Protein AF-A0A3C0NIU4-F1 (afdb_monomer)

Secondary structure (DSSP, 8-state):
-GGG-SSGGGS-SSHHHHHHHHHHHHHHHHHHHHHHHHHHHHHTTS---------PPPPHHHHHHT----TTS-SSSEEEEEEEEETTEEEEEEEEEE-HHHHHTTTTPEEEEEEEEE-SSS-EEEEEEEEEETTTEEEE--EEEETTSHHHHHHHHHHHHH-EEEEEEEETTEEEEEEEEEEEE--HHHHHHHHHHHHHTTTSPP-S-HHHHHHHHHHHHHHHHHHHHHHHHH---SS--EEE-

Foldseek 3Di:
DQCPDPDPVSHDPDPVVVVVVVVVVVVVVVVVVVVVVVVVVVVVPDDDPDDDPPVPPDDPFRLLQQDFADPPDDLDQAKEWDWDDDPNDTATEIEGEDAPVVCVQQPFFAKEWEWDFDLPLFTKIWTWIWTADPVPGIDIHIYIQRLQDPVSLVNLLRCLVVQKHKYFYAHSVGRGGGPDIDMAGEDNVSSVVSNVSSVVNNVRDNPDDVVVVVVVVVVVVVVCVVVVRVVSVPPPDPGHHHYYD

Nearest PDB structures (foldseek):
  3px2-assembly1_D  TM=2.552E-01  e=4.476E-01  Streptomyces fradiae
  8wwc-assembly1_C  TM=3.494E-01  e=1.609E+00  synthetic construct
  6m81-assembly1_C-2  TM=2.109E-01  e=2.922E-01  Streptomyces fradiae
  3px3-assembly1_D  TM=2.301E-01  e=4.211E-01  Streptomyces fradiae
  4oqe-assembly1_A  TM=2.322E-01  e=5.056E-01  Streptomyces fradiae

Solvent-accessible surface area (backbone atoms only — not comparable to full-atom values): 13739 Å² total; per-residue (Å²): 116,45,84,71,40,89,51,75,87,61,23,71,92,45,70,67,58,52,52,56,52,52,51,53,52,50,53,53,50,53,54,51,52,53,50,52,53,52,52,51,63,63,60,72,74,59,94,67,96,64,84,80,78,69,82,71,80,74,50,76,64,52,57,54,46,70,37,52,63,60,89,92,53,81,90,50,82,47,60,45,80,44,75,52,75,57,96,92,44,76,42,42,31,39,42,33,32,38,54,57,67,63,52,62,73,42,74,71,24,32,35,40,36,36,73,46,79,40,68,68,43,17,36,32,35,42,41,40,37,34,40,34,26,92,90,79,43,70,49,77,48,68,34,79,30,47,28,79,40,73,64,26,21,50,48,32,33,43,37,21,72,67,30,38,36,39,40,40,32,23,23,66,92,45,43,72,40,35,72,47,78,47,79,47,59,50,37,72,69,55,17,54,47,30,37,48,51,39,60,52,32,66,81,52,77,64,79,48,63,62,67,58,32,50,50,53,53,50,55,54,46,66,70,44,46,65,62,53,48,55,54,59,68,68,55,85,59,101,56,63,43,78,43,48,93

Radius of gyration: 25.74 Å; Cα contacts (8 Å, |Δi|>4): 374; chains: 1; bounding box: 70×52×68 Å

pLDDT: mean 87.47, std 15.06, range [38.69, 98.62]

Structure (mmCIF, N/CA/C/O backbone):
data_AF-A0A3C0NIU4-F1
#
_entry.id   AF-A0A3C0NIU4-F1
#
loop_
_atom_site.group_PDB
_atom_site.id
_atom_site.type_symbol
_atom_site.label_atom_id
_atom_site.label_alt_id
_atom_site.label_comp_id
_atom_site.label_asym_id
_atom_site.label_entity_id
_atom_site.label_seq_id
_atom_site.pdbx_PDB_ins_code
_atom_site.Cartn_x
_atom_site.Cartn_y
_atom_site.Cartn_z
_atom_site.occupancy
_atom_site.B_iso_or_equiv
_atom_site.auth_seq_id
_atom_site.auth_comp_id
_atom_site.auth_asym_id
_atom_site.auth_atom_id
_atom_site.pdbx_PDB_model_num
ATOM 1 N N . MET A 1 1 ? 33.431 26.711 0.611 1.00 63.31 1 MET A N 1
ATOM 2 C CA . MET A 1 1 ? 33.293 26.466 -0.847 1.00 63.31 1 MET A CA 1
ATOM 3 C C . MET A 1 1 ? 34.551 26.841 -1.650 1.00 63.31 1 MET A C 1
ATOM 5 O O . MET A 1 1 ? 34.518 26.742 -2.869 1.00 63.31 1 MET A O 1
ATOM 9 N N . SER A 1 2 ? 35.671 27.210 -1.010 1.00 80.19 2 SER A N 1
ATOM 10 C CA . SER A 1 2 ? 36.920 27.636 -1.673 1.00 80.19 2 SER A CA 1
ATOM 11 C C . SER A 1 2 ? 37.554 26.564 -2.569 1.00 80.19 2 SER A C 1
ATOM 13 O O . SER A 1 2 ? 38.046 26.879 -3.644 1.00 80.19 2 SER A O 1
ATOM 15 N N . CYS A 1 3 ? 37.465 25.281 -2.207 1.00 86.88 3 CYS A N 1
ATOM 16 C CA . CYS A 1 3 ? 38.006 24.184 -3.025 1.00 86.88 3 CYS A CA 1
ATOM 17 C C . CYS A 1 3 ? 37.332 24.038 -4.404 1.00 86.88 3 CYS A C 1
ATOM 19 O O . CYS A 1 3 ? 37.895 23.414 -5.298 1.00 86.88 3 CYS A O 1
ATOM 21 N N . LEU A 1 4 ? 36.138 24.613 -4.584 1.00 87.75 4 LEU A N 1
ATOM 22 C CA . LEU A 1 4 ? 35.358 24.572 -5.825 1.00 87.75 4 LEU A CA 1
ATOM 23 C C . LEU A 1 4 ? 35.302 25.940 -6.524 1.00 87.75 4 LEU A C 1
ATOM 25 O O . LEU A 1 4 ? 34.457 26.154 -7.395 1.00 87.75 4 LEU A O 1
ATOM 29 N N . ALA A 1 5 ? 36.170 26.885 -6.141 1.00 90.25 5 ALA A N 1
ATOM 30 C CA . ALA A 1 5 ? 36.196 28.209 -6.750 1.00 90.25 5 ALA A CA 1
ATOM 31 C C . ALA A 1 5 ? 36.450 28.107 -8.263 1.00 90.25 5 ALA A C 1
ATOM 33 O O . ALA A 1 5 ? 37.262 27.303 -8.725 1.00 90.25 5 ALA A O 1
ATOM 34 N N . LYS A 1 6 ? 35.736 28.904 -9.068 1.00 84.06 6 LYS A N 1
ATOM 35 C CA . LYS A 1 6 ? 35.882 28.864 -10.534 1.00 84.06 6 LYS A CA 1
ATOM 36 C C . LYS A 1 6 ? 37.278 29.302 -10.978 1.00 84.06 6 LYS A C 1
ATOM 38 O O . LYS A 1 6 ? 37.825 28.694 -11.892 1.00 84.06 6 LYS A O 1
ATOM 43 N N . ASN A 1 7 ? 37.852 30.297 -10.308 1.00 85.12 7 ASN A N 1
ATOM 44 C CA . ASN A 1 7 ? 39.200 30.774 -10.575 1.00 85.12 7 ASN A CA 1
ATOM 45 C C . ASN A 1 7 ? 40.237 29.906 -9.826 1.00 85.12 7 ASN A C 1
ATOM 47 O O . ASN A 1 7 ? 40.090 29.723 -8.614 1.00 85.12 7 ASN A O 1
ATOM 51 N N . PRO A 1 8 ? 41.271 29.361 -10.498 1.00 81.31 8 PRO A N 1
ATOM 52 C CA . PRO A 1 8 ? 42.287 28.528 -9.852 1.00 81.31 8 PRO A CA 1
ATOM 53 C C . PRO A 1 8 ? 43.055 29.217 -8.717 1.00 81.31 8 PRO A C 1
ATOM 55 O O . PRO A 1 8 ? 43.406 28.543 -7.753 1.00 81.31 8 PRO A O 1
ATOM 58 N N . GLY A 1 9 ? 43.275 30.535 -8.793 1.00 85.50 9 GLY A N 1
ATOM 59 C CA . GLY A 1 9 ? 43.972 31.301 -7.746 1.00 85.50 9 GLY A CA 1
ATOM 60 C C . GLY A 1 9 ? 43.201 31.412 -6.425 1.00 85.50 9 GLY A C 1
ATOM 61 O O . GLY A 1 9 ? 43.810 31.573 -5.373 1.00 85.50 9 GLY A O 1
ATOM 62 N N . ASP A 1 10 ? 41.876 31.243 -6.464 1.00 84.31 10 ASP A N 1
ATOM 63 C CA . ASP A 1 10 ? 40.999 31.332 -5.287 1.00 84.31 10 ASP A CA 1
ATOM 64 C C . ASP A 1 10 ? 40.791 29.970 -4.595 1.00 84.31 10 ASP A C 1
ATOM 66 O O . ASP A 1 10 ? 40.081 29.860 -3.588 1.00 84.31 10 ASP A O 1
ATOM 70 N N . ARG A 1 11 ? 41.391 28.903 -5.143 1.00 88.25 11 ARG A N 1
ATOM 71 C CA . ARG A 1 11 ? 41.429 27.574 -4.523 1.00 88.25 11 ARG A CA 1
ATOM 72 C C . ARG A 1 11 ? 42.614 27.484 -3.557 1.00 88.25 11 ARG A C 1
ATOM 74 O O . ARG A 1 11 ? 43.596 28.205 -3.728 1.00 88.25 11 ARG A O 1
ATOM 81 N N . PRO A 1 12 ? 42.574 26.581 -2.563 1.00 90.56 12 PRO A N 1
ATOM 82 C CA . PRO A 1 12 ? 43.766 26.238 -1.794 1.00 90.56 12 PRO A CA 1
ATOM 83 C C . PRO A 1 12 ? 44.874 25.781 -2.748 1.00 90.56 12 PRO A C 1
ATOM 85 O O . PRO A 1 12 ? 44.633 24.923 -3.598 1.00 90.56 12 PRO A O 1
ATOM 88 N N . GLN A 1 13 ? 46.059 26.375 -2.627 1.00 89.75 13 GLN A N 1
ATOM 89 C CA . GLN A 1 13 ? 47.159 26.129 -3.564 1.00 89.75 13 GLN A CA 1
ATOM 90 C C . GLN A 1 13 ? 47.942 24.855 -3.221 1.00 89.75 13 GLN A C 1
ATOM 92 O O . GLN A 1 13 ? 48.701 24.355 -4.048 1.00 89.75 13 GLN A O 1
ATOM 97 N N . SER A 1 14 ? 47.732 24.293 -2.028 1.00 90.06 14 SER A N 1
ATOM 98 C CA . SER A 1 14 ? 48.336 23.035 -1.598 1.00 90.06 14 SER A CA 1
ATOM 99 C C . SER A 1 14 ? 47.413 22.229 -0.680 1.00 90.06 14 SER A C 1
ATOM 101 O O . SER A 1 14 ? 46.485 22.760 -0.063 1.00 90.06 14 SER A O 1
ATOM 103 N N . VAL A 1 15 ? 47.684 20.926 -0.566 1.00 84.69 15 VAL A N 1
ATOM 104 C CA . VAL A 1 15 ? 46.996 20.044 0.392 1.00 84.69 15 VAL A CA 1
ATOM 105 C C . VAL A 1 15 ? 47.296 20.468 1.835 1.00 84.69 15 VAL A C 1
ATOM 107 O O . VAL A 1 15 ? 46.399 20.440 2.677 1.00 84.69 15 VAL A O 1
ATOM 110 N N . GLU A 1 16 ? 48.505 20.965 2.103 1.00 89.88 16 GLU A N 1
ATOM 111 C CA . GLU A 1 16 ? 48.908 21.539 3.391 1.00 89.88 16 GLU A CA 1
ATOM 112 C C . GLU A 1 16 ? 47.986 22.673 3.861 1.00 89.88 16 GLU A C 1
ATOM 114 O O . GLU A 1 16 ? 47.661 22.758 5.049 1.00 89.88 16 GLU A O 1
ATOM 119 N N . ASP A 1 17 ? 47.517 23.524 2.944 1.00 83.12 17 ASP A N 1
ATOM 120 C CA . ASP A 1 17 ? 46.599 24.620 3.276 1.00 83.12 17 ASP A CA 1
ATOM 121 C C . ASP A 1 17 ? 45.228 24.097 3.718 1.00 83.12 17 ASP A C 1
ATOM 123 O O . ASP A 1 17 ? 44.612 24.639 4.638 1.00 83.12 17 ASP A O 1
ATOM 127 N N . ILE A 1 18 ? 44.766 23.004 3.106 1.00 88.38 18 ILE A N 1
ATOM 128 C CA . ILE A 1 18 ? 43.505 22.344 3.459 1.00 88.38 18 ILE A CA 1
ATOM 129 C C . ILE A 1 18 ? 43.635 21.683 4.833 1.00 88.38 18 ILE A C 1
ATOM 131 O O . ILE A 1 18 ? 42.790 21.897 5.706 1.00 88.38 18 ILE A O 1
ATOM 135 N N . LEU A 1 19 ? 44.712 20.925 5.053 1.00 87.19 19 LEU A N 1
ATOM 136 C CA . LEU A 1 19 ? 44.962 20.228 6.316 1.00 87.19 19 LEU A CA 1
ATOM 137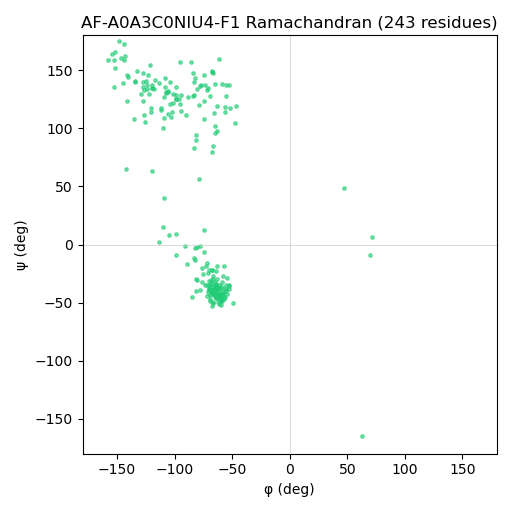 C C . LEU A 1 19 ? 45.098 21.203 7.491 1.00 87.19 19 LEU A C 1
ATOM 139 O O . LEU A 1 19 ? 44.565 20.947 8.570 1.00 87.19 19 LEU A O 1
ATOM 143 N N . ARG A 1 20 ? 45.727 22.366 7.281 1.00 86.69 20 ARG A N 1
ATOM 144 C CA . ARG A 1 20 ? 45.848 23.413 8.308 1.00 86.69 20 ARG A CA 1
ATOM 145 C C . ARG A 1 20 ? 44.492 23.975 8.738 1.00 86.69 20 ARG A C 1
ATOM 147 O O . ARG A 1 20 ? 44.303 24.274 9.915 1.00 86.69 20 ARG A O 1
ATOM 154 N N . VAL A 1 21 ? 43.554 24.134 7.804 1.00 85.44 21 VAL A N 1
ATOM 155 C CA . VAL A 1 21 ? 42.195 24.606 8.112 1.00 85.44 21 VAL A CA 1
ATOM 156 C C . VAL A 1 21 ? 41.402 23.527 8.845 1.00 85.44 21 VAL A C 1
ATOM 158 O O . VAL A 1 21 ? 40.760 23.831 9.848 1.00 85.44 21 VAL A O 1
ATOM 161 N N . LEU A 1 22 ? 41.482 22.272 8.396 1.00 85.88 22 LEU A N 1
ATOM 162 C CA . LEU A 1 22 ? 40.796 21.152 9.045 1.00 85.88 22 LEU A CA 1
ATOM 163 C C . LEU A 1 22 ? 41.281 20.942 10.483 1.00 85.88 22 LEU A C 1
ATOM 165 O O . LEU A 1 22 ? 40.456 20.812 11.382 1.00 85.88 22 LEU A O 1
ATOM 169 N N . LYS A 1 23 ? 42.594 21.029 10.719 1.00 84.50 23 LYS A N 1
ATOM 170 C CA . LYS A 1 23 ? 43.180 20.905 12.058 1.00 84.50 23 LYS A CA 1
ATOM 171 C C . LYS A 1 23 ? 42.680 21.986 13.024 1.00 84.50 23 LYS A C 1
ATOM 173 O O . LYS A 1 23 ? 42.310 21.684 14.151 1.00 84.50 23 LYS A O 1
ATOM 178 N N . LYS A 1 24 ? 42.579 23.240 12.568 1.00 84.25 24 LYS A N 1
ATOM 179 C CA . LYS A 1 24 ? 42.017 24.337 13.380 1.00 84.25 24 LYS A CA 1
ATOM 180 C C . LYS A 1 24 ? 40.538 24.128 13.718 1.00 84.25 24 LYS A C 1
ATOM 182 O O . LYS A 1 24 ? 40.097 24.508 14.800 1.00 84.25 24 LYS A O 1
ATOM 187 N N . LEU A 1 25 ? 39.766 23.550 12.797 1.00 79.44 25 LEU A N 1
ATOM 188 C CA . LEU A 1 25 ? 38.355 23.230 13.030 1.00 79.44 25 LEU A CA 1
ATOM 189 C C . LEU A 1 25 ? 38.199 22.084 14.032 1.00 79.44 25 LEU A C 1
ATOM 191 O O . LEU A 1 25 ? 37.325 22.149 14.891 1.00 79.44 25 LEU A O 1
ATOM 195 N N . GLU A 1 26 ? 39.064 21.076 13.959 1.00 78.25 26 GLU A N 1
ATOM 196 C CA . GLU A 1 26 ? 39.102 19.961 14.905 1.00 78.25 26 GLU A CA 1
ATOM 197 C C . GLU A 1 26 ? 39.471 20.429 16.321 1.00 78.25 26 GLU A C 1
ATOM 199 O O . GLU A 1 26 ? 38.766 20.111 17.277 1.00 78.25 26 GLU A O 1
ATOM 204 N N . GLU A 1 27 ? 40.495 21.276 16.455 1.00 77.88 27 GLU A N 1
ATOM 205 C CA . GLU A 1 27 ? 40.894 21.884 17.733 1.00 77.88 27 GLU A CA 1
ATOM 206 C C . GLU A 1 27 ? 39.778 22.774 18.315 1.00 77.88 27 GLU A C 1
ATOM 208 O O . GLU A 1 27 ? 39.486 22.723 19.511 1.00 77.88 27 GLU A O 1
ATOM 213 N N . SER A 1 28 ? 39.082 23.544 17.472 1.00 72.75 28 SER A N 1
ATOM 214 C CA . SER A 1 28 ? 37.930 24.356 17.889 1.00 72.75 28 SER A CA 1
ATOM 215 C C . SER A 1 28 ? 36.744 23.502 18.353 1.00 72.75 28 SER A C 1
ATOM 217 O O . SER A 1 28 ? 36.088 23.843 19.344 1.00 72.75 28 SER A O 1
ATOM 219 N N . LEU A 1 29 ? 36.476 22.382 17.678 1.00 72.62 29 LEU A N 1
ATOM 220 C CA . LEU A 1 29 ? 35.423 21.442 18.055 1.00 72.62 29 LEU A CA 1
ATOM 221 C C . LEU A 1 29 ? 35.762 20.743 19.379 1.00 72.62 29 LEU A C 1
ATOM 223 O O . LEU A 1 29 ? 34.909 20.657 20.262 1.00 72.62 29 LEU A O 1
ATOM 227 N N . ALA A 1 30 ? 37.018 20.329 19.558 1.00 69.31 30 ALA A N 1
ATOM 228 C CA . ALA A 1 30 ? 37.505 19.726 20.795 1.00 69.31 30 ALA A CA 1
ATOM 229 C C . ALA A 1 30 ? 37.386 20.693 21.986 1.00 69.31 30 ALA A C 1
ATOM 231 O O . ALA A 1 30 ? 36.884 20.313 23.043 1.00 69.31 30 ALA A O 1
ATOM 232 N N . HIS A 1 31 ? 37.746 21.970 21.812 1.00 64.62 31 HIS A N 1
ATOM 233 C CA . HIS A 1 31 ? 37.559 22.989 22.851 1.00 64.62 31 HIS A CA 1
ATOM 234 C C . HIS A 1 31 ? 36.084 23.241 23.192 1.00 64.62 31 HIS A C 1
ATOM 236 O O . HIS A 1 31 ? 35.753 23.471 24.356 1.00 64.62 31 HIS A O 1
ATOM 242 N N . SER A 1 32 ? 35.194 23.153 22.201 1.00 59.97 32 SER A N 1
ATOM 243 C CA . SER A 1 32 ? 33.747 23.297 22.398 1.00 59.97 32 SER A CA 1
ATOM 244 C C . SER A 1 32 ? 33.167 22.135 23.212 1.00 59.97 32 SER A C 1
ATOM 246 O O . SER A 1 32 ? 32.342 22.358 24.094 1.00 59.97 32 SER A O 1
ATOM 248 N N . LEU A 1 33 ? 33.641 20.908 22.981 1.00 59.88 33 LEU A N 1
ATOM 249 C CA . LEU A 1 33 ? 33.228 19.716 23.733 1.00 59.88 33 LEU A CA 1
ATOM 250 C C . LEU A 1 33 ? 33.719 19.748 25.190 1.00 59.88 33 LEU A C 1
ATOM 252 O O . LEU A 1 33 ? 32.957 19.432 26.099 1.00 59.88 33 LEU A O 1
ATOM 256 N N . VAL A 1 34 ? 34.942 20.229 25.436 1.00 60.69 34 VAL A N 1
ATOM 257 C CA . VAL A 1 34 ? 35.484 20.388 26.800 1.00 60.69 34 VAL A CA 1
ATOM 258 C C . VAL A 1 34 ? 34.738 21.472 27.596 1.00 60.69 34 VAL A C 1
ATOM 260 O O . VAL A 1 34 ? 34.575 21.347 28.811 1.00 60.69 34 VAL A O 1
ATOM 263 N N . LEU A 1 35 ? 34.253 22.530 26.936 1.00 55.19 35 LEU A N 1
ATOM 264 C CA . LEU A 1 35 ? 33.398 23.547 27.563 1.00 55.19 35 LEU A CA 1
ATOM 265 C C . LEU A 1 35 ? 32.019 22.990 27.935 1.00 55.19 35 LEU A C 1
ATOM 267 O O . LEU A 1 35 ? 31.534 23.280 29.026 1.00 55.19 35 LEU A O 1
ATOM 271 N N . VAL A 1 36 ? 31.418 22.165 27.073 1.00 55.50 36 VAL A N 1
ATOM 272 C CA . VAL A 1 36 ? 30.142 21.482 27.346 1.00 55.50 36 VAL A CA 1
ATOM 273 C C . VAL A 1 36 ? 30.279 20.543 28.549 1.00 55.50 36 VAL A C 1
ATOM 275 O O . VAL A 1 36 ? 29.446 20.596 29.451 1.00 55.50 36 VAL A O 1
ATOM 278 N N . ASP A 1 37 ? 31.370 19.778 28.639 1.00 54.59 37 ASP A N 1
ATOM 279 C CA . ASP A 1 37 ? 31.638 18.906 29.792 1.00 54.59 37 ASP A CA 1
ATOM 280 C C . ASP A 1 37 ? 31.881 19.681 31.092 1.00 54.59 37 ASP A C 1
ATOM 282 O O . ASP A 1 37 ? 31.399 19.283 32.154 1.00 54.59 37 ASP A O 1
ATOM 286 N N . ARG A 1 38 ? 32.572 20.827 31.036 1.00 54.03 38 ARG A N 1
ATOM 287 C CA . ARG A 1 38 ? 32.763 21.681 32.222 1.00 54.03 38 ARG A CA 1
ATOM 288 C C . ARG A 1 38 ? 31.470 22.356 32.676 1.00 54.03 38 ARG A C 1
ATOM 290 O O . ARG A 1 38 ? 31.258 22.489 33.878 1.00 54.03 38 ARG A O 1
ATOM 297 N N . ILE A 1 39 ? 30.599 22.754 31.748 1.00 55.28 39 ILE A N 1
ATOM 298 C CA . ILE A 1 39 ? 29.271 23.300 32.069 1.00 55.28 39 ILE A CA 1
ATOM 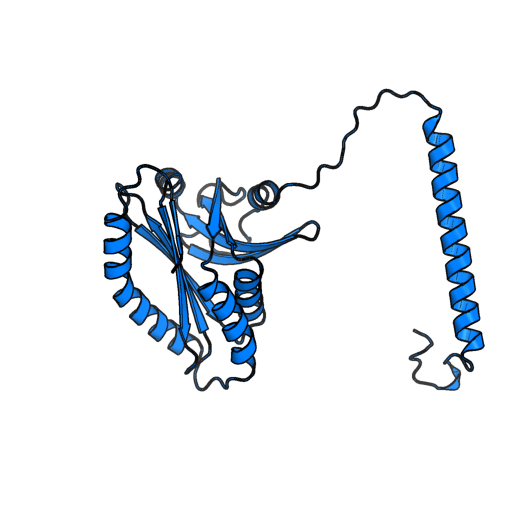299 C C . ILE A 1 39 ? 28.394 22.214 32.708 1.00 55.28 39 ILE A C 1
ATOM 301 O O . ILE A 1 39 ? 27.748 22.479 33.721 1.00 55.28 39 ILE A O 1
ATOM 305 N N . ASN A 1 40 ? 28.443 20.983 32.191 1.00 53.25 40 ASN A N 1
ATOM 306 C CA . ASN A 1 40 ? 27.742 19.838 32.774 1.00 53.25 40 ASN A CA 1
ATOM 307 C C . ASN A 1 40 ? 28.231 19.541 34.204 1.00 53.25 40 ASN A C 1
ATOM 309 O O . ASN A 1 40 ? 27.414 19.397 35.107 1.00 53.25 40 ASN A O 1
ATOM 313 N N . GLN A 1 41 ? 29.545 19.569 34.459 1.00 54.06 41 GLN A N 1
ATOM 314 C CA . GLN A 1 41 ? 30.102 19.331 35.802 1.00 54.06 41 GLN A CA 1
ATOM 315 C C . GLN A 1 41 ? 29.760 20.416 36.838 1.00 54.06 41 GLN A C 1
ATOM 317 O O . GLN A 1 41 ? 29.718 20.126 38.036 1.00 54.06 41 GLN A O 1
ATOM 322 N N . VAL A 1 42 ? 29.520 21.663 36.414 1.00 52.41 42 VAL A N 1
ATOM 323 C CA . VAL A 1 42 ? 29.078 22.744 37.317 1.00 52.41 42 VAL A CA 1
ATOM 324 C C . VAL A 1 42 ? 27.570 22.656 37.5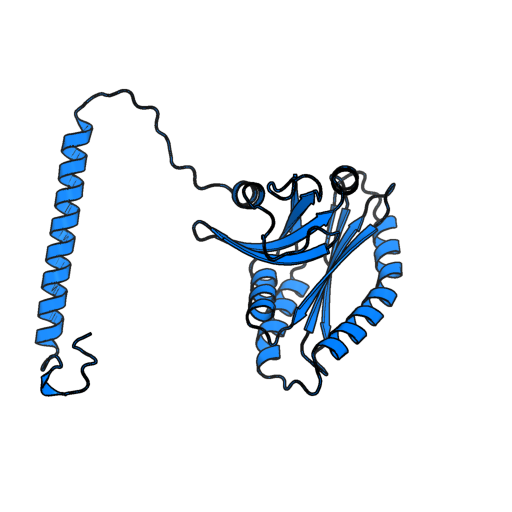95 1.00 52.41 42 VAL A C 1
ATOM 326 O O . VAL A 1 42 ? 27.140 22.982 38.701 1.00 52.41 42 VAL A O 1
ATOM 329 N N . LEU A 1 43 ? 26.774 22.158 36.642 1.00 51.41 43 LEU A N 1
ATOM 330 C CA . LEU A 1 43 ? 25.327 21.960 36.798 1.00 51.41 43 LEU A CA 1
ATOM 331 C C . LEU A 1 43 ? 24.961 20.744 37.672 1.00 51.41 43 LEU A C 1
ATOM 333 O O . LEU A 1 43 ? 23.910 20.766 38.307 1.00 51.41 43 LEU A O 1
ATOM 337 N N . GLU A 1 44 ? 25.822 19.726 37.785 1.00 48.16 44 GLU A N 1
ATOM 338 C CA . GLU A 1 44 ? 25.550 18.526 38.604 1.00 48.16 44 GLU A CA 1
ATOM 339 C C . GLU A 1 44 ? 25.659 18.726 40.129 1.00 48.16 44 GLU A C 1
ATOM 341 O O . GLU A 1 44 ? 25.314 17.829 40.896 1.00 48.16 44 GLU A O 1
ATOM 346 N N . LYS A 1 45 ? 26.104 19.893 40.616 1.00 45.28 45 LYS A N 1
ATOM 347 C CA . LYS A 1 45 ? 26.289 20.140 42.064 1.00 45.28 45 LYS A CA 1
ATOM 348 C C . LYS A 1 45 ? 25.157 20.907 42.751 1.00 45.28 45 LYS A C 1
ATOM 350 O O . LYS A 1 45 ? 25.304 21.269 43.917 1.00 45.28 45 LYS A O 1
ATOM 355 N N . SER A 1 46 ? 24.027 21.142 42.084 1.00 40.84 46 SER A N 1
ATOM 356 C CA . SER A 1 46 ? 22.857 21.773 42.710 1.00 40.84 46 SER A CA 1
ATOM 357 C C . SER A 1 46 ? 21.707 20.767 42.838 1.00 40.84 46 SER A C 1
ATOM 359 O O . SER A 1 46 ? 21.224 20.279 41.816 1.00 40.84 46 SER A O 1
ATOM 361 N N . PRO A 1 47 ? 21.247 20.418 44.056 1.00 42.22 47 PRO A N 1
ATOM 362 C CA . PRO A 1 47 ? 20.173 19.457 44.221 1.00 42.22 47 PRO A CA 1
ATOM 363 C C . PRO A 1 47 ? 18.843 20.178 43.997 1.00 42.22 47 PRO A C 1
ATOM 365 O O . PRO A 1 47 ? 18.243 20.714 44.926 1.00 42.22 47 PRO A O 1
ATOM 368 N N . VAL A 1 48 ? 18.373 20.198 42.753 1.00 38.69 48 VAL A N 1
ATOM 369 C CA . VAL A 1 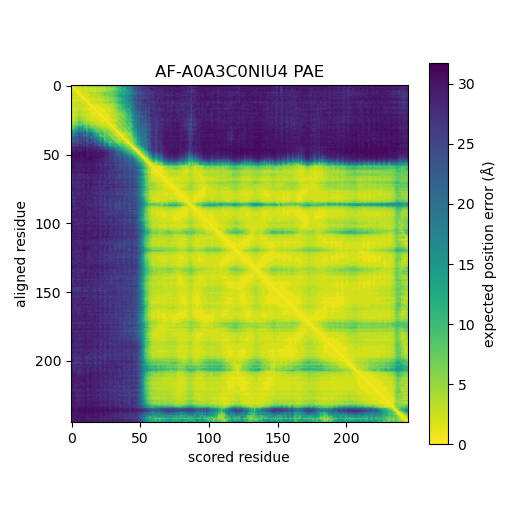48 ? 16.978 20.521 42.451 1.00 38.69 48 VAL A CA 1
ATOM 370 C C . VAL A 1 48 ? 16.306 19.238 42.001 1.00 38.69 48 VAL A C 1
ATOM 372 O O . VAL A 1 48 ? 16.569 18.726 40.912 1.00 38.69 48 VAL A O 1
ATOM 375 N N . VAL A 1 49 ? 15.438 18.724 42.875 1.00 47.19 49 VAL A N 1
ATOM 376 C CA . VAL A 1 49 ? 14.463 17.674 42.574 1.00 47.19 49 VAL A CA 1
ATOM 377 C C . VAL A 1 49 ? 13.755 18.063 41.280 1.00 47.19 49 VAL A C 1
ATOM 379 O O . VAL A 1 49 ? 12.948 18.988 41.247 1.00 47.19 49 VAL A O 1
ATOM 382 N N . SER A 1 50 ? 14.115 17.400 40.191 1.00 39.78 50 SER A N 1
ATOM 383 C CA . SER A 1 50 ? 13.487 17.579 38.894 1.00 39.78 50 SER A CA 1
ATOM 384 C C . SER A 1 50 ? 13.252 16.194 38.324 1.00 39.78 50 SER A C 1
ATOM 386 O O . SER A 1 50 ? 14.177 15.459 37.984 1.00 39.78 50 SER A O 1
ATOM 388 N N . GLU A 1 51 ? 11.976 15.816 38.310 1.00 42.34 51 GLU A N 1
ATOM 389 C CA . GLU A 1 51 ? 11.474 14.627 37.638 1.00 42.34 51 GLU A CA 1
ATOM 390 C C . GLU A 1 51 ? 12.072 14.569 36.233 1.00 42.34 51 GLU A C 1
ATOM 392 O O . GLU A 1 51 ? 11.898 15.478 35.413 1.00 42.34 51 GLU A O 1
ATOM 397 N N . SER A 1 52 ? 12.819 13.504 35.958 1.00 43.09 52 SER A N 1
ATOM 398 C CA . SER A 1 52 ? 13.445 13.297 34.665 1.00 43.09 52 SER A CA 1
ATOM 399 C C . SER A 1 52 ? 12.359 13.148 33.598 1.00 43.09 52 SER A C 1
ATOM 401 O O . SER A 1 52 ? 11.835 12.055 33.374 1.00 43.09 52 SER A O 1
ATOM 403 N N . ARG A 1 53 ? 12.042 14.229 32.878 1.00 47.16 53 ARG A N 1
ATOM 404 C CA . ARG A 1 53 ? 11.447 14.133 31.541 1.00 47.16 53 ARG A CA 1
ATOM 405 C C . ARG A 1 53 ? 12.504 13.552 30.611 1.00 47.16 53 ARG A C 1
ATOM 407 O O . ARG A 1 53 ? 13.166 14.266 29.860 1.00 47.16 53 ARG A O 1
ATOM 414 N N . GLN A 1 54 ? 12.658 12.233 30.665 1.00 47.91 54 GLN A N 1
ATOM 415 C CA . GLN A 1 54 ? 13.218 11.480 29.558 1.00 47.91 54 GLN A CA 1
ATOM 416 C C . GLN A 1 54 ? 12.412 11.887 28.318 1.00 47.91 54 GLN A C 1
ATOM 418 O O . GLN A 1 54 ? 11.192 11.715 28.283 1.00 47.91 54 GLN A O 1
ATOM 423 N N . LYS A 1 55 ? 13.061 12.491 27.316 1.00 50.72 55 LYS A N 1
ATOM 424 C CA . LYS A 1 55 ? 12.452 12.659 25.992 1.00 50.72 55 LYS A CA 1
ATOM 425 C C . LYS A 1 55 ? 12.298 11.259 25.400 1.00 50.72 55 LYS A C 1
ATOM 427 O O . LYS A 1 55 ? 13.184 10.783 24.699 1.00 50.72 55 LYS A O 1
ATOM 432 N N . LEU A 1 56 ? 11.202 10.591 25.751 1.00 59.72 56 LEU A N 1
ATOM 433 C CA . LEU A 1 56 ? 10.804 9.310 25.190 1.00 59.72 56 LEU A CA 1
ATOM 434 C C . LEU A 1 56 ? 10.706 9.488 23.674 1.00 59.72 56 LEU A C 1
ATOM 436 O O . LEU A 1 56 ? 9.949 10.331 23.187 1.00 59.72 56 LEU A O 1
ATOM 440 N N . VAL A 1 57 ? 11.524 8.745 22.929 1.00 67.00 57 VAL A N 1
ATOM 441 C CA . VAL A 1 57 ? 11.365 8.649 21.478 1.00 67.00 57 VAL A CA 1
ATOM 442 C C . VAL A 1 57 ? 10.000 7.998 21.247 1.00 67.00 57 VAL A C 1
ATOM 444 O O . VAL A 1 57 ? 9.789 6.887 21.736 1.00 67.00 57 VAL A O 1
ATOM 447 N N . PRO A 1 58 ? 9.058 8.673 20.567 1.00 72.88 58 PRO A N 1
ATOM 448 C CA . PRO A 1 58 ? 7.712 8.151 20.420 1.00 72.88 58 PRO A CA 1
ATOM 449 C C . PRO A 1 58 ? 7.724 6.859 19.607 1.00 72.88 58 PRO A C 1
ATOM 451 O O . PRO A 1 58 ? 8.418 6.766 18.590 1.00 72.88 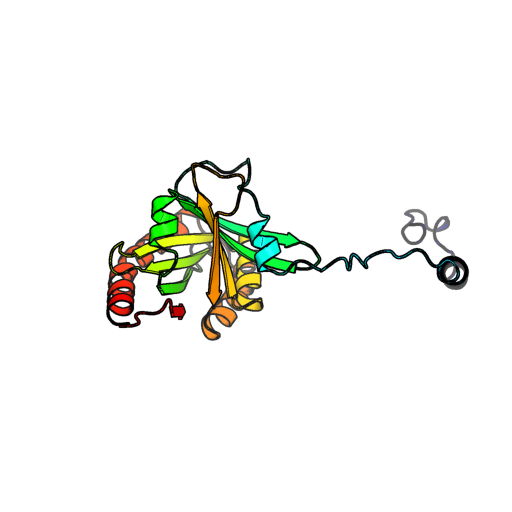58 PRO A O 1
ATOM 454 N N . SER A 1 59 ? 6.935 5.877 20.039 1.00 85.69 59 SER A N 1
ATOM 455 C CA . SER A 1 59 ? 6.784 4.606 19.326 1.00 85.69 59 SER A CA 1
ATOM 456 C C . SER A 1 59 ? 6.200 4.806 17.918 1.00 85.69 59 SER A C 1
ATOM 458 O O . SER A 1 59 ? 5.538 5.806 17.634 1.00 85.69 59 SER A O 1
ATOM 460 N N . VAL A 1 60 ? 6.383 3.833 17.015 1.00 85.81 60 VAL A N 1
ATOM 461 C CA . VAL A 1 60 ? 5.804 3.873 15.652 1.00 85.81 60 VAL A CA 1
ATOM 462 C C . VAL A 1 60 ? 4.291 4.124 15.679 1.00 85.81 60 VAL A C 1
ATOM 464 O O . VAL A 1 60 ? 3.768 4.879 14.855 1.00 85.81 60 VAL A O 1
ATOM 467 N N . ASP A 1 61 ? 3.584 3.538 16.646 1.00 85.06 61 ASP A N 1
ATOM 468 C CA . ASP A 1 61 ? 2.142 3.737 16.787 1.00 85.06 61 ASP A CA 1
ATOM 469 C C . ASP A 1 61 ? 1.789 5.120 17.337 1.00 85.06 61 ASP A C 1
ATOM 471 O O . ASP A 1 61 ? 0.792 5.699 16.911 1.00 85.06 61 ASP A O 1
ATOM 475 N N . GLU A 1 62 ? 2.596 5.695 18.231 1.00 88.25 62 GLU A N 1
ATOM 476 C CA . GLU A 1 62 ? 2.432 7.092 18.656 1.00 88.25 62 GLU A CA 1
ATOM 477 C C . GLU A 1 62 ? 2.664 8.066 17.503 1.00 88.25 62 GLU A C 1
ATOM 479 O O . GLU A 1 62 ? 1.881 8.999 17.327 1.00 88.25 62 GLU A O 1
ATOM 484 N N . ILE A 1 63 ? 3.682 7.820 16.671 1.00 91.44 63 ILE A N 1
ATOM 485 C CA . ILE A 1 63 ? 3.930 8.599 15.452 1.00 91.44 63 ILE A CA 1
ATOM 486 C C . ILE A 1 63 ? 2.689 8.570 14.548 1.00 91.44 63 ILE A C 1
ATOM 488 O O . ILE A 1 63 ? 2.269 9.616 14.056 1.00 91.44 63 ILE A O 1
ATOM 492 N N . CYS A 1 64 ? 2.085 7.393 14.355 1.00 92.00 64 CYS A N 1
ATOM 493 C CA . CYS A 1 64 ? 0.890 7.235 13.523 1.00 92.00 64 CYS A CA 1
ATOM 494 C C . CYS A 1 64 ? -0.366 7.859 14.151 1.00 92.00 64 CYS A C 1
ATOM 496 O O . CYS A 1 64 ? -1.171 8.448 13.434 1.00 92.00 64 CYS A O 1
ATOM 498 N N . ARG A 1 65 ? -0.544 7.758 15.475 1.00 91.31 65 ARG A N 1
ATOM 499 C CA . ARG A 1 65 ? -1.683 8.359 16.194 1.00 91.31 65 ARG A CA 1
ATOM 500 C C . ARG A 1 65 ? -1.655 9.887 16.183 1.00 91.31 65 ARG A C 1
ATOM 502 O O . ARG A 1 65 ? -2.706 10.513 16.183 1.00 91.31 65 ARG A O 1
ATOM 509 N N . GLN A 1 66 ? -0.464 10.479 16.133 1.00 91.88 66 GLN A N 1
ATOM 510 C CA . GLN A 1 66 ? -0.273 11.929 16.039 1.00 91.88 66 GLN A CA 1
ATOM 511 C C . GLN A 1 66 ? -0.437 12.479 14.612 1.00 91.88 66 GLN A C 1
ATOM 513 O O . GLN A 1 66 ? -0.280 13.681 14.407 1.00 91.88 66 GLN A O 1
ATOM 518 N N . ALA A 1 67 ? -0.691 11.627 13.615 1.00 94.25 67 ALA A N 1
ATOM 519 C CA . ALA A 1 67 ? -0.927 12.077 12.251 1.00 94.25 67 ALA A CA 1
ATOM 520 C C . ALA A 1 67 ? -2.322 12.711 12.107 1.00 94.25 67 ALA A C 1
ATOM 522 O O . ALA A 1 67 ? -3.290 12.249 12.712 1.00 94.25 67 ALA A O 1
ATOM 523 N N . SER A 1 68 ? -2.418 13.721 11.243 1.00 95.75 68 SER A N 1
ATOM 524 C CA . SER A 1 68 ? -3.657 14.425 10.889 1.00 95.75 68 SER A CA 1
ATOM 525 C C . SER A 1 68 ? -3.877 14.353 9.385 1.00 95.75 68 SER A C 1
ATOM 527 O O . SER A 1 68 ? -2.901 14.389 8.631 1.00 95.75 68 SER A O 1
ATOM 529 N N . TRP A 1 69 ? -5.137 14.281 8.946 1.00 96.50 69 TRP A N 1
ATOM 530 C CA . TRP A 1 69 ? -5.476 14.201 7.525 1.00 96.50 69 TRP A CA 1
ATOM 531 C C . TRP A 1 69 ? -4.862 15.361 6.722 1.00 96.50 69 TRP A C 1
ATOM 533 O O . TRP A 1 69 ? -4.901 16.507 7.183 1.00 96.50 69 TRP A O 1
ATOM 543 N N . PRO A 1 70 ? -4.295 15.122 5.524 1.00 95.19 70 PRO A N 1
ATOM 544 C CA . PRO A 1 70 ? -3.624 16.177 4.783 1.00 95.19 70 PRO A CA 1
ATOM 545 C C . PRO A 1 70 ? -4.652 17.169 4.239 1.00 95.19 70 PRO A C 1
ATOM 547 O O . PRO A 1 70 ? -5.661 16.775 3.656 1.00 95.19 70 PRO A O 1
ATOM 550 N N . LYS A 1 71 ? -4.381 18.469 4.387 1.00 93.75 71 LYS A N 1
ATOM 551 C CA . LYS A 1 71 ? -5.304 19.538 3.964 1.00 93.75 71 LYS A CA 1
ATOM 552 C C . LYS A 1 71 ? -5.549 19.570 2.451 1.00 93.75 71 LYS A C 1
ATOM 554 O O . LYS A 1 71 ? -6.562 20.095 2.009 1.00 93.75 71 LYS A O 1
ATOM 559 N N . ASP A 1 72 ? -4.632 19.017 1.660 1.00 94.44 72 ASP A N 1
ATOM 560 C CA . ASP A 1 72 ? -4.737 18.908 0.201 1.00 94.44 72 ASP A CA 1
ATOM 561 C C . ASP A 1 72 ? -5.580 17.705 -0.260 1.00 94.44 72 ASP A C 1
ATOM 563 O O . ASP A 1 72 ? -5.767 17.501 -1.462 1.00 94.44 72 ASP A O 1
ATOM 567 N N . LYS A 1 73 ? -6.060 16.869 0.669 1.00 95.00 73 LYS A N 1
ATOM 568 C CA . LYS A 1 73 ? -6.834 15.665 0.361 1.00 95.00 73 LYS A CA 1
ATOM 569 C C . LYS A 1 73 ? -8.319 15.892 0.640 1.00 95.00 73 LYS A C 1
ATOM 571 O O . LYS A 1 73 ? -8.666 16.489 1.657 1.00 95.00 73 LYS A O 1
ATOM 576 N N . PRO A 1 74 ? -9.214 15.390 -0.227 1.00 95.81 74 PRO A N 1
ATOM 577 C CA . PRO A 1 74 ? -10.641 15.584 -0.031 1.00 95.81 74 PRO A CA 1
ATOM 578 C C . PRO A 1 74 ? -11.135 14.832 1.209 1.00 95.81 74 PRO A C 1
ATOM 580 O O . PRO A 1 74 ? -10.623 13.761 1.543 1.00 95.81 74 PRO A O 1
ATOM 583 N N . LEU A 1 75 ? -12.159 15.388 1.860 1.00 95.88 75 LEU A N 1
ATOM 584 C CA . LEU A 1 75 ? -12.886 14.735 2.946 1.00 95.88 75 LEU A CA 1
ATOM 585 C C . LEU A 1 75 ? -13.948 13.801 2.359 1.00 95.88 75 LEU A C 1
ATOM 587 O O . LEU A 1 75 ? -15.104 14.174 2.177 1.00 95.88 75 LEU A O 1
ATOM 591 N N . ALA A 1 76 ? -13.528 12.599 1.986 1.00 95.31 76 ALA A N 1
ATOM 592 C CA . ALA A 1 76 ? -14.388 11.599 1.368 1.00 95.31 76 ALA A CA 1
ATOM 593 C C . ALA A 1 76 ? -13.882 10.191 1.677 1.00 95.31 76 ALA A C 1
ATOM 595 O O . ALA A 1 76 ? -12.735 10.007 2.080 1.00 95.31 76 ALA A O 1
ATOM 596 N N . THR A 1 77 ? -14.722 9.184 1.436 1.00 96.25 77 THR A N 1
ATOM 597 C CA . THR A 1 77 ? -14.309 7.782 1.533 1.00 96.25 77 THR A CA 1
ATOM 598 C C . THR A 1 77 ? -13.261 7.458 0.473 1.00 96.25 77 THR A C 1
ATOM 600 O O . THR A 1 77 ? -13.593 7.177 -0.679 1.00 96.25 77 THR A O 1
ATOM 603 N N . ILE A 1 78 ? -11.987 7.525 0.859 1.00 96.69 78 ILE A N 1
ATOM 604 C CA . ILE A 1 78 ? -10.846 7.328 -0.034 1.00 96.69 78 ILE A CA 1
ATOM 605 C C . ILE A 1 78 ? -9.715 6.587 0.670 1.00 96.69 78 ILE A C 1
ATOM 607 O O . ILE A 1 78 ? -9.620 6.556 1.898 1.00 96.69 78 ILE A O 1
ATOM 611 N N . VAL A 1 79 ? -8.813 6.051 -0.145 1.00 97.50 79 VAL A N 1
ATOM 612 C CA . VAL A 1 79 ? -7.555 5.467 0.300 1.00 97.50 79 VAL A CA 1
ATOM 613 C C . VAL A 1 79 ? -6.406 5.952 -0.575 1.00 97.50 79 VAL A C 1
ATOM 615 O O . VAL A 1 79 ? -6.556 6.072 -1.793 1.00 97.50 79 VAL A O 1
ATOM 618 N N . PHE A 1 80 ? -5.253 6.229 0.030 1.00 97.19 80 PHE A N 1
ATOM 619 C CA . PHE A 1 80 ? -4.037 6.562 -0.708 1.00 97.19 80 PHE A CA 1
ATOM 620 C C . PHE A 1 80 ? -2.766 6.190 0.076 1.00 97.19 80 PHE A C 1
ATOM 622 O O . PHE A 1 80 ? -2.806 6.045 1.301 1.00 97.19 80 PHE A O 1
ATOM 629 N N . PRO A 1 81 ? -1.620 6.032 -0.611 1.00 97.25 81 PRO A N 1
ATOM 630 C CA . PRO A 1 81 ? -0.356 5.721 0.034 1.00 97.25 81 PRO A CA 1
ATOM 631 C C . PRO A 1 81 ? 0.288 7.008 0.560 1.00 97.25 81 PRO A C 1
ATOM 633 O O . PRO A 1 81 ? 0.306 8.036 -0.122 1.00 97.25 81 PRO A O 1
ATOM 636 N N . HIS A 1 82 ? 0.884 6.952 1.743 1.00 96.62 82 HIS A N 1
ATOM 637 C CA . HIS A 1 82 ? 1.615 8.076 2.316 1.00 96.62 82 HIS A CA 1
ATOM 638 C C . HIS A 1 82 ? 2.881 7.593 3.022 1.00 96.62 82 HIS A C 1
ATOM 640 O O . HIS A 1 82 ? 2.906 6.516 3.616 1.00 96.62 82 HIS A O 1
ATOM 646 N N . VAL A 1 83 ? 3.954 8.379 2.946 1.00 96.38 83 VAL A N 1
ATOM 647 C CA . VAL A 1 83 ? 5.204 8.075 3.653 1.00 96.38 83 VAL A CA 1
ATOM 648 C C . VAL A 1 83 ? 5.315 9.021 4.835 1.00 96.38 83 VAL A C 1
ATOM 650 O O . VAL A 1 83 ? 5.542 10.213 4.634 1.00 96.38 83 VAL A O 1
ATOM 653 N N . ILE A 1 84 ? 5.213 8.493 6.052 1.00 94.81 84 ILE A N 1
ATOM 654 C CA . ILE A 1 84 ? 5.483 9.282 7.258 1.00 94.81 84 ILE A CA 1
ATOM 655 C C . ILE A 1 84 ? 6.997 9.337 7.466 1.00 94.81 84 ILE A C 1
ATOM 657 O O . ILE A 1 84 ? 7.679 8.319 7.352 1.00 94.81 84 ILE A O 1
ATOM 661 N N . ARG A 1 85 ? 7.526 10.531 7.751 1.00 93.25 85 ARG A N 1
ATOM 662 C CA . ARG A 1 85 ? 8.934 10.746 8.109 1.00 93.25 85 ARG A CA 1
ATOM 663 C C . ARG A 1 85 ? 8.996 11.503 9.427 1.00 93.25 85 ARG A C 1
ATOM 665 O O . ARG A 1 85 ? 8.611 12.670 9.463 1.00 93.25 85 ARG A O 1
ATOM 672 N N . LYS A 1 86 ? 9.451 10.855 10.498 1.00 89.19 86 LYS A N 1
ATOM 673 C CA . LYS A 1 86 ? 9.550 11.478 11.826 1.00 89.19 86 LYS A CA 1
ATOM 674 C C . LYS A 1 86 ? 10.658 10.816 12.633 1.00 89.19 86 LYS A C 1
ATOM 676 O O . LYS A 1 86 ? 10.726 9.601 12.644 1.00 89.19 86 LYS A O 1
ATOM 681 N N . ASN A 1 87 ? 11.495 11.597 13.319 1.00 76.94 87 ASN A N 1
ATOM 682 C CA . ASN A 1 87 ? 12.515 11.093 14.254 1.00 76.94 87 ASN A CA 1
ATOM 683 C C . ASN A 1 87 ? 13.355 9.927 13.691 1.00 76.94 87 ASN A C 1
ATOM 685 O O . ASN A 1 87 ? 13.492 8.896 14.336 1.00 76.94 87 ASN A O 1
ATOM 689 N N . SER A 1 88 ? 13.867 10.083 12.466 1.00 79.94 88 SER A N 1
ATOM 690 C CA . SER A 1 88 ? 14.621 9.061 11.712 1.00 79.94 88 SER A CA 1
ATOM 691 C C . SER A 1 88 ? 13.819 7.850 11.207 1.00 79.94 88 SER A C 1
ATOM 693 O O . SER A 1 88 ? 14.326 7.116 10.362 1.00 79.94 88 SER A O 1
ATOM 695 N N . GLU A 1 89 ? 12.558 7.686 11.609 1.00 87.38 89 GLU A N 1
ATOM 696 C CA . GLU A 1 89 ? 11.650 6.674 11.065 1.00 87.38 89 GLU A CA 1
ATOM 697 C C . GLU A 1 89 ? 11.083 7.101 9.707 1.00 87.38 89 GLU A C 1
ATOM 699 O O . GLU A 1 89 ? 10.646 8.244 9.510 1.00 87.38 89 GLU A O 1
ATOM 704 N N . VAL A 1 90 ? 11.051 6.156 8.766 1.00 93.62 90 VAL A N 1
ATOM 705 C CA . VAL A 1 90 ? 10.423 6.307 7.448 1.00 93.62 90 VAL A CA 1
ATOM 706 C C . VAL A 1 90 ? 9.439 5.162 7.268 1.00 93.62 90 VAL A C 1
ATOM 708 O O . VAL A 1 90 ? 9.832 4.027 7.019 1.00 93.62 90 VAL A O 1
ATOM 711 N N . LEU A 1 91 ? 8.149 5.462 7.386 1.00 94.56 91 LEU A N 1
ATOM 712 C CA . LEU A 1 91 ? 7.109 4.443 7.481 1.00 94.56 91 LEU A CA 1
ATOM 713 C C . LEU A 1 91 ? 6.267 4.403 6.200 1.00 94.56 91 LEU A C 1
ATOM 715 O O . LEU A 1 91 ? 5.729 5.445 5.800 1.00 94.56 91 LEU A O 1
ATOM 719 N N . PRO A 1 92 ? 6.105 3.229 5.560 1.00 97.50 92 PRO A N 1
ATOM 720 C CA . PRO A 1 92 ? 5.108 3.055 4.517 1.00 97.50 92 PRO A CA 1
ATOM 721 C C . PRO A 1 92 ? 3.732 2.971 5.178 1.00 97.50 92 PRO A C 1
ATOM 723 O O . PRO A 1 92 ? 3.489 2.136 6.055 1.00 97.50 92 PRO A O 1
ATOM 726 N N . THR A 1 93 ? 2.822 3.853 4.773 1.00 97.88 93 THR A N 1
ATOM 727 C CA . THR A 1 93 ? 1.482 3.910 5.355 1.00 97.88 93 THR A CA 1
ATOM 728 C C . THR A 1 93 ? 0.396 3.978 4.294 1.00 97.88 93 THR A C 1
ATOM 730 O O . THR A 1 93 ? 0.592 4.529 3.208 1.00 97.88 93 THR A O 1
ATOM 733 N N . LEU A 1 94 ? -0.759 3.409 4.623 1.00 97.81 94 LEU A N 1
ATOM 734 C CA . LEU A 1 94 ? -1.983 3.476 3.842 1.00 97.81 94 LEU A CA 1
ATOM 735 C C . LEU A 1 94 ? -2.990 4.316 4.625 1.00 97.81 94 LEU A C 1
ATOM 737 O O . LEU A 1 94 ? -3.372 3.950 5.735 1.00 97.81 94 LEU A O 1
ATOM 741 N N . TRP A 1 95 ? -3.373 5.464 4.079 1.00 98.12 95 TRP A N 1
ATOM 742 C CA . TRP A 1 95 ? -4.273 6.401 4.746 1.00 98.12 95 TRP A CA 1
ATOM 743 C C . TRP A 1 95 ? -5.673 6.194 4.216 1.00 98.12 95 TRP A C 1
ATOM 745 O O . TRP A 1 95 ? -5.887 6.214 3.004 1.00 98.12 95 TRP A O 1
ATOM 755 N N . VAL A 1 96 ? -6.606 5.964 5.130 1.00 97.88 96 VAL A N 1
ATOM 756 C CA . VAL A 1 96 ? -7.966 5.546 4.824 1.00 97.88 96 VAL A CA 1
ATOM 757 C C . VAL A 1 96 ? -8.922 6.485 5.532 1.00 97.88 96 VAL A C 1
ATOM 759 O O . VAL A 1 96 ? -8.876 6.614 6.754 1.00 97.88 96 VAL A O 1
ATOM 762 N N . MET A 1 97 ? -9.811 7.114 4.774 1.00 97.56 97 MET A N 1
ATOM 763 C CA . MET A 1 97 ? -10.905 7.891 5.339 1.00 97.56 97 MET A CA 1
ATOM 764 C C . MET A 1 97 ? -12.224 7.151 5.150 1.00 97.56 97 MET A C 1
ATOM 766 O O . MET A 1 97 ? -12.526 6.675 4.057 1.00 97.56 97 MET A O 1
ATOM 770 N N . LEU A 1 98 ? -12.991 7.023 6.232 1.00 96.81 98 LEU A N 1
ATOM 771 C CA . LEU A 1 98 ? -14.272 6.310 6.285 1.00 96.81 98 LEU A CA 1
ATOM 772 C C . LEU A 1 98 ? -15.238 7.024 7.237 1.00 96.81 98 LEU A C 1
ATOM 774 O O . LEU A 1 98 ? -14.864 7.952 7.959 1.00 96.81 98 LEU A O 1
ATOM 778 N N . LYS A 1 99 ? -16.497 6.580 7.274 1.00 96.50 99 LYS A N 1
ATOM 779 C CA . LYS A 1 99 ? -17.403 6.976 8.356 1.00 96.50 99 LYS A CA 1
ATOM 780 C C . LYS A 1 99 ? -16.904 6.376 9.672 1.00 96.50 99 LYS A C 1
ATOM 782 O O . LYS A 1 99 ? -16.375 5.267 9.686 1.00 96.50 99 LYS A O 1
ATOM 787 N N . LYS A 1 100 ? -17.114 7.079 10.786 1.00 95.69 100 LYS A N 1
ATOM 788 C CA . LYS A 1 100 ? -16.682 6.626 12.121 1.00 95.69 100 LYS A CA 1
ATOM 789 C C . LYS A 1 100 ? -17.208 5.226 12.461 1.00 95.69 100 LYS A C 1
ATOM 791 O O . LYS A 1 100 ? -16.437 4.386 12.916 1.00 95.69 100 LYS A O 1
ATOM 796 N N . GLN A 1 101 ? -18.477 4.957 12.144 1.00 94.38 101 GLN A N 1
ATOM 797 C CA . GLN A 1 101 ? -19.091 3.642 12.343 1.00 94.38 101 GLN A CA 1
ATOM 798 C C . GLN A 1 101 ? -18.388 2.541 11.533 1.00 94.38 101 GLN A C 1
ATOM 800 O O . GLN A 1 101 ? -18.104 1.477 12.068 1.00 94.38 101 GLN A O 1
ATOM 805 N N . ASP A 1 102 ? -18.025 2.806 10.273 1.00 94.50 102 ASP A N 1
ATOM 806 C CA . ASP A 1 102 ? -17.331 1.822 9.430 1.00 94.50 102 ASP A CA 1
ATOM 807 C C . ASP A 1 102 ? -15.939 1.474 9.979 1.00 94.50 102 ASP A C 1
ATOM 809 O O . ASP A 1 102 ? -15.476 0.346 9.818 1.00 94.50 102 ASP A O 1
ATOM 813 N N . ILE A 1 103 ? -15.268 2.432 10.630 1.00 95.31 103 ILE A N 1
ATOM 814 C CA . ILE A 1 103 ? -13.984 2.205 11.310 1.00 95.31 103 ILE A CA 1
ATOM 815 C C . ILE A 1 103 ? -14.198 1.315 12.540 1.00 95.31 103 ILE A C 1
ATOM 817 O O . ILE A 1 103 ? -13.475 0.334 12.719 1.00 95.31 103 ILE A O 1
ATOM 821 N N . GLN A 1 104 ? -15.205 1.622 13.363 1.00 93.88 104 GLN A N 1
ATOM 822 C CA . GLN A 1 104 ? -15.545 0.854 14.568 1.00 93.88 104 GLN A CA 1
ATOM 823 C C . GLN A 1 104 ? -15.903 -0.597 14.233 1.00 93.88 104 GLN A C 1
ATOM 825 O O . GLN A 1 104 ? -15.308 -1.521 14.784 1.00 93.88 104 GLN A O 1
ATOM 830 N N . ASN A 1 105 ? -16.765 -0.792 13.235 1.00 92.75 105 ASN A N 1
ATOM 831 C CA . ASN A 1 105 ? -17.188 -2.096 12.718 1.00 92.75 105 ASN A CA 1
ATOM 832 C C . ASN A 1 105 ? -16.016 -2.973 12.242 1.00 92.75 105 ASN A C 1
ATOM 834 O O . ASN A 1 105 ? -16.151 -4.185 12.081 1.00 92.75 105 ASN A O 1
ATOM 838 N N . ARG A 1 106 ? -14.852 -2.369 11.980 1.00 90.25 106 ARG A N 1
ATOM 839 C CA . ARG A 1 106 ? -13.696 -3.036 11.377 1.00 90.25 106 ARG A CA 1
ATOM 840 C C . ARG A 1 106 ? -12.497 -3.163 12.300 1.00 90.25 106 ARG A C 1
ATOM 842 O O . ARG A 1 106 ? -11.505 -3.741 11.856 1.00 90.25 106 ARG A O 1
ATOM 849 N N . GLN A 1 107 ? -12.580 -2.727 13.559 1.00 86.25 107 GLN A N 1
ATOM 850 C CA . GLN A 1 107 ? -11.473 -2.824 14.523 1.00 86.25 107 GLN A CA 1
ATOM 851 C C . GLN A 1 107 ? -10.912 -4.248 14.653 1.00 86.25 107 GLN A C 1
ATOM 853 O O . GLN A 1 107 ? -9.702 -4.425 14.775 1.00 86.25 107 GLN A O 1
ATOM 858 N N . VAL A 1 108 ? -11.781 -5.255 14.540 1.00 86.12 108 VAL A N 1
ATOM 859 C CA . VAL A 1 108 ? -11.439 -6.681 14.656 1.00 86.12 108 VAL A CA 1
ATOM 860 C C . VAL A 1 108 ? -11.520 -7.385 13.291 1.00 86.12 108 VAL A C 1
ATOM 862 O O . VAL A 1 108 ? -12.022 -8.495 13.170 1.00 86.12 108 VAL A O 1
ATOM 865 N N . SER A 1 109 ? -11.068 -6.726 12.218 1.00 89.69 109 SER A N 1
ATOM 866 C CA . SER A 1 109 ? -11.068 -7.336 10.878 1.00 89.69 109 SER A CA 1
ATOM 867 C C . SER A 1 109 ? -9.860 -8.238 10.650 1.00 89.69 109 SER A C 1
ATOM 869 O O . SER A 1 109 ? -8.729 -7.890 11.012 1.00 89.69 109 SER A O 1
ATOM 871 N N . THR A 1 110 ? -10.079 -9.331 9.925 1.00 92.12 110 THR A N 1
ATOM 872 C CA . THR A 1 110 ? -9.007 -10.072 9.261 1.00 92.12 110 THR A CA 1
ATOM 873 C C . THR A 1 110 ? -8.457 -9.221 8.123 1.00 92.12 110 THR A C 1
ATOM 875 O O . THR A 1 110 ? -9.200 -8.692 7.293 1.00 92.12 110 THR A O 1
ATOM 878 N N . ARG A 1 111 ? -7.138 -9.049 8.108 1.00 94.00 111 ARG A N 1
ATOM 879 C CA . ARG A 1 111 ? -6.419 -8.255 7.112 1.00 94.00 111 ARG A CA 1
ATOM 880 C C . ARG A 1 111 ? -5.857 -9.192 6.061 1.00 94.00 111 ARG A C 1
ATOM 882 O O . ARG A 1 111 ? -5.163 -10.140 6.405 1.00 94.00 111 ARG A O 1
ATOM 889 N N . TYR A 1 112 ? -6.130 -8.897 4.801 1.00 95.50 112 TYR A N 1
ATOM 890 C CA . TYR A 1 112 ? -5.514 -9.548 3.652 1.00 95.50 112 TYR A CA 1
ATOM 891 C C . TYR A 1 112 ? -4.725 -8.522 2.855 1.00 95.50 112 TYR A C 1
ATOM 893 O O . TYR A 1 112 ? -5.191 -7.390 2.684 1.00 95.50 112 TYR A O 1
ATOM 901 N N . ASN A 1 113 ? -3.569 -8.908 2.326 1.00 97.31 113 ASN A N 1
ATOM 902 C CA . ASN A 1 113 ? -2.855 -8.088 1.363 1.00 97.31 113 ASN A CA 1
ATOM 903 C C . ASN A 1 113 ? -2.203 -8.906 0.251 1.00 97.31 113 ASN A C 1
ATOM 905 O O . ASN A 1 113 ? -1.733 -10.015 0.479 1.00 97.31 113 ASN A O 1
ATOM 909 N N . GLN A 1 114 ? -2.176 -8.315 -0.940 1.00 96.19 114 GLN A N 1
ATOM 910 C CA . GLN A 1 114 ? -1.543 -8.873 -2.130 1.00 96.19 114 GLN A CA 1
ATOM 911 C C . GLN A 1 114 ? -1.089 -7.736 -3.047 1.00 96.19 114 GLN A C 1
ATOM 913 O O . GLN A 1 114 ? -1.689 -6.656 -3.074 1.00 96.19 114 GLN A O 1
ATOM 918 N N . PHE A 1 115 ? -0.046 -7.983 -3.833 1.00 98.19 115 PHE A N 1
ATOM 919 C CA . PHE A 1 115 ? 0.450 -7.047 -4.834 1.00 98.19 115 PHE A CA 1
ATOM 920 C C . PHE A 1 115 ? 0.388 -7.658 -6.230 1.00 98.19 115 PHE A C 1
ATOM 922 O O . PHE A 1 115 ? 0.812 -8.795 -6.438 1.00 98.19 115 PHE A O 1
ATOM 929 N N . LEU A 1 116 ? -0.105 -6.876 -7.190 1.00 97.81 116 LEU A N 1
ATOM 930 C CA . LEU A 1 116 ? -0.067 -7.202 -8.614 1.00 97.81 116 LEU A CA 1
ATOM 931 C C . LEU A 1 116 ? 0.837 -6.208 -9.325 1.00 97.81 116 LEU A C 1
ATOM 933 O O . LEU A 1 116 ? 0.756 -5.008 -9.070 1.00 97.81 116 LEU A O 1
ATOM 937 N N . PHE A 1 117 ? 1.650 -6.692 -10.254 1.00 97.81 117 PHE A N 1
ATOM 938 C CA . PHE A 1 117 ? 2.516 -5.852 -11.066 1.00 97.81 117 PHE A CA 1
ATOM 939 C C . PHE A 1 117 ? 2.144 -5.974 -12.536 1.00 97.81 117 PHE A C 1
ATOM 941 O O . PHE A 1 117 ? 1.971 -7.074 -13.058 1.00 97.81 117 PHE A O 1
ATOM 948 N N . LEU A 1 118 ? 2.046 -4.827 -13.197 1.00 97.31 118 LEU A N 1
ATOM 949 C CA . LEU A 1 118 ? 1.872 -4.726 -14.631 1.00 97.31 118 LEU A CA 1
ATOM 950 C C . LEU A 1 118 ? 3.047 -3.938 -15.206 1.00 97.31 118 LEU A C 1
ATOM 952 O O . LEU A 1 118 ? 3.194 -2.751 -14.932 1.00 97.31 118 LEU A O 1
ATOM 956 N N . GLU A 1 119 ? 3.876 -4.601 -16.005 1.00 95.25 119 GLU A N 1
ATOM 957 C CA . GLU A 1 119 ? 5.070 -4.000 -16.609 1.00 95.25 119 GLU A CA 1
ATOM 958 C C . GLU A 1 119 ? 4.736 -3.106 -17.815 1.00 95.25 119 GLU A C 1
ATOM 960 O O . GLU A 1 119 ? 5.318 -2.035 -17.972 1.00 95.25 119 GLU A O 1
ATOM 965 N N . ARG A 1 120 ? 3.770 -3.511 -18.646 1.00 92.81 120 ARG A N 1
ATOM 966 C CA . ARG A 1 120 ? 3.338 -2.787 -19.852 1.00 92.81 120 ARG A CA 1
ATOM 967 C C . ARG A 1 120 ? 1.821 -2.576 -19.848 1.00 92.81 120 ARG A C 1
ATOM 969 O O . ARG A 1 120 ? 1.103 -3.443 -19.362 1.00 92.81 120 ARG A O 1
ATOM 976 N N . PRO A 1 121 ? 1.306 -1.470 -20.413 1.00 93.56 121 PRO A N 1
ATOM 977 C CA . PRO A 1 121 ? 2.018 -0.462 -21.213 1.00 93.56 121 PRO A CA 1
ATOM 978 C C . PRO A 1 121 ? 2.755 0.609 -20.389 1.00 93.56 121 PRO A C 1
ATOM 980 O O . PRO A 1 121 ? 3.557 1.363 -20.929 1.00 93.56 121 PRO A O 1
ATOM 983 N N . HIS A 1 122 ? 2.496 0.675 -19.084 1.00 96.06 122 HIS A N 1
ATOM 984 C CA . HIS A 1 122 ? 3.166 1.574 -18.144 1.00 96.06 122 HIS A CA 1
ATOM 985 C C . HIS A 1 122 ? 3.405 0.848 -16.809 1.00 96.06 122 HIS A C 1
ATOM 987 O O . HIS A 1 122 ? 2.413 0.391 -16.228 1.00 96.06 122 HIS A O 1
ATOM 993 N N . PRO A 1 123 ? 4.651 0.746 -16.302 1.00 97.62 123 PRO A N 1
ATOM 994 C CA . PRO A 1 123 ? 4.962 0.013 -15.076 1.00 97.62 123 PRO A CA 1
ATOM 995 C C . PRO A 1 123 ? 4.159 0.501 -13.864 1.00 97.62 123 PRO A C 1
ATOM 997 O O . PRO A 1 123 ? 4.329 1.628 -13.390 1.00 97.62 123 PRO A O 1
ATOM 1000 N N . MET A 1 124 ? 3.289 -0.357 -13.339 1.00 98.19 124 MET A N 1
ATOM 1001 C CA . MET A 1 124 ? 2.382 -0.018 -12.244 1.00 98.19 124 MET A CA 1
ATOM 1002 C C . MET A 1 124 ? 2.175 -1.208 -11.314 1.00 98.19 124 MET A C 1
ATOM 1004 O O . MET A 1 124 ? 2.006 -2.340 -11.764 1.00 98.19 124 MET A O 1
ATOM 1008 N N . VAL A 1 125 ? 2.149 -0.939 -10.011 1.00 98.50 125 VAL A N 1
ATOM 1009 C CA . VAL A 1 125 ? 1.773 -1.922 -8.990 1.00 98.50 125 VAL A CA 1
ATOM 1010 C C . VAL A 1 125 ? 0.387 -1.590 -8.465 1.00 98.50 125 VAL A C 1
ATOM 1012 O O . VAL A 1 125 ? 0.119 -0.450 -8.088 1.00 98.50 125 VAL A O 1
ATOM 1015 N N . LEU A 1 126 ? -0.490 -2.584 -8.403 1.00 98.62 126 LEU A N 1
ATOM 1016 C CA . LEU A 1 126 ? -1.696 -2.525 -7.593 1.00 98.62 126 LEU A CA 1
ATOM 1017 C C . LEU A 1 126 ? -1.403 -3.166 -6.238 1.00 98.62 126 LEU A C 1
ATOM 1019 O O . LEU A 1 126 ? -1.144 -4.362 -6.141 1.00 98.62 126 LEU A O 1
ATOM 1023 N N . TRP A 1 127 ? -1.467 -2.349 -5.199 1.00 98.38 127 TRP A N 1
ATOM 1024 C CA . TRP A 1 127 ? -1.433 -2.752 -3.806 1.00 98.38 127 TRP A CA 1
ATOM 1025 C C . TRP A 1 127 ? -2.862 -2.992 -3.323 1.00 98.38 127 TRP A C 1
ATOM 1027 O O . TRP A 1 127 ? -3.662 -2.061 -3.211 1.00 98.38 127 TRP A O 1
ATOM 1037 N N . ILE A 1 128 ? -3.186 -4.252 -3.052 1.00 98.25 128 ILE A N 1
ATOM 1038 C CA . ILE A 1 128 ? -4.489 -4.682 -2.555 1.00 98.25 128 ILE A CA 1
ATOM 1039 C C . ILE A 1 128 ? -4.378 -4.852 -1.046 1.00 98.25 128 ILE A C 1
ATOM 1041 O O . ILE A 1 128 ? -3.536 -5.598 -0.558 1.00 98.25 128 ILE A O 1
ATOM 1045 N N . THR A 1 129 ? -5.254 -4.176 -0.311 1.00 97.69 129 THR A N 1
ATOM 1046 C CA . THR A 1 129 ? -5.526 -4.474 1.097 1.00 97.69 129 THR A CA 1
ATOM 1047 C C . THR A 1 129 ? -7.021 -4.724 1.246 1.00 97.69 129 THR A C 1
ATOM 1049 O O . THR A 1 129 ? -7.820 -3.954 0.713 1.00 97.69 129 THR A O 1
ATOM 1052 N N . ALA A 1 130 ? -7.412 -5.777 1.958 1.00 96.81 130 ALA A N 1
ATOM 1053 C CA . ALA A 1 130 ? -8.804 -6.035 2.309 1.00 96.81 130 ALA A CA 1
ATOM 1054 C C . ALA A 1 130 ? -8.950 -6.166 3.825 1.00 96.81 130 ALA A C 1
ATOM 1056 O O . ALA A 1 130 ? -8.131 -6.804 4.486 1.00 96.81 130 ALA A O 1
ATOM 1057 N N . LEU A 1 131 ? -10.001 -5.550 4.361 1.00 95.56 131 LEU A N 1
ATOM 1058 C CA . LEU A 1 131 ? -10.406 -5.669 5.759 1.00 95.56 131 LEU A CA 1
ATOM 1059 C C . LEU A 1 131 ? -11.705 -6.459 5.795 1.00 95.56 131 LEU A C 1
ATOM 1061 O O . LEU A 1 131 ? -12.768 -5.912 5.491 1.00 95.56 131 LEU A O 1
ATOM 1065 N N . HIS A 1 132 ? -11.606 -7.742 6.115 1.00 94.12 132 HIS A N 1
ATOM 1066 C CA . HIS A 1 132 ? -12.747 -8.637 6.164 1.00 94.12 132 HIS A CA 1
ATOM 1067 C C . HIS A 1 132 ? -13.281 -8.757 7.584 1.00 94.12 132 HIS A C 1
ATOM 1069 O O . HIS A 1 132 ? -12.555 -9.108 8.514 1.00 94.12 132 HIS A O 1
ATOM 1075 N N . ASN A 1 133 ? -14.568 -8.477 7.725 1.00 92.50 133 ASN A N 1
ATOM 1076 C CA . ASN A 1 133 ? -15.344 -8.768 8.912 1.00 92.50 133 ASN A CA 1
ATOM 1077 C C . ASN A 1 133 ? -16.554 -9.606 8.475 1.00 92.50 133 ASN A C 1
ATOM 1079 O O . ASN A 1 133 ? -17.126 -9.331 7.425 1.00 92.50 133 ASN A O 1
ATOM 1083 N N . ARG A 1 134 ? -16.935 -10.614 9.264 1.00 87.56 134 ARG A N 1
ATOM 1084 C CA . ARG A 1 134 ? -18.026 -11.534 8.902 1.00 87.56 134 ARG A CA 1
ATOM 1085 C C . ARG A 1 134 ? -19.386 -10.840 8.793 1.00 87.56 134 ARG A C 1
ATOM 1087 O O . ARG A 1 134 ? -20.165 -11.176 7.915 1.00 87.56 134 ARG A O 1
ATOM 1094 N N . GLU A 1 135 ? -19.654 -9.873 9.664 1.00 90.56 135 GLU A N 1
ATOM 1095 C CA . GLU A 1 135 ? -20.930 -9.154 9.717 1.00 90.56 135 GLU A CA 1
ATOM 1096 C C . GLU A 1 135 ? -20.989 -8.034 8.668 1.00 90.56 135 GLU A C 1
ATOM 1098 O O . GLU A 1 135 ? -22.000 -7.846 7.998 1.00 90.56 135 GLU A O 1
ATOM 1103 N N . TYR A 1 136 ? -19.878 -7.316 8.472 1.00 90.62 136 TYR A N 1
ATOM 1104 C CA . TYR A 1 136 ? -19.827 -6.122 7.613 1.00 90.62 136 TYR A CA 1
ATOM 1105 C C . TYR A 1 136 ? -19.147 -6.351 6.252 1.00 90.62 136 TYR A C 1
ATOM 1107 O O . TYR A 1 136 ? -18.854 -5.390 5.528 1.00 90.62 136 TYR A O 1
ATOM 1115 N N . GLY A 1 137 ? -18.829 -7.601 5.917 1.00 91.88 137 GLY A N 1
ATOM 1116 C CA . GLY A 1 137 ? -18.146 -8.002 4.690 1.00 91.88 137 GLY A CA 1
ATOM 1117 C C . GLY A 1 137 ? -16.731 -7.433 4.533 1.00 91.88 137 GLY A C 1
ATOM 1118 O O . GLY A 1 137 ? -16.109 -6.914 5.470 1.00 91.88 137 GLY A O 1
ATOM 1119 N N . ALA A 1 138 ? -16.201 -7.507 3.311 1.00 93.69 138 ALA A N 1
ATOM 1120 C CA . ALA A 1 138 ? -14.876 -6.990 2.976 1.00 93.69 138 ALA A CA 1
ATOM 1121 C C . ALA A 1 138 ? -14.909 -5.513 2.565 1.00 93.69 138 ALA A C 1
ATOM 1123 O O . ALA A 1 138 ? -15.598 -5.131 1.620 1.00 93.69 138 ALA A O 1
ATOM 1124 N N . ASN A 1 139 ? -14.078 -4.696 3.212 1.00 95.69 139 ASN A N 1
ATOM 1125 C CA . ASN A 1 139 ? -13.733 -3.372 2.710 1.00 95.69 139 ASN A CA 1
ATOM 1126 C C . ASN A 1 139 ? -12.422 -3.432 1.928 1.00 95.69 139 ASN A C 1
ATOM 1128 O O . ASN A 1 139 ? -11.382 -3.812 2.471 1.00 95.69 139 ASN A O 1
ATOM 1132 N N . TRP A 1 140 ? -12.482 -3.046 0.657 1.00 97.00 140 TRP A N 1
ATOM 1133 C CA . TRP A 1 140 ? -11.349 -3.079 -0.257 1.00 97.00 140 TRP A CA 1
ATOM 1134 C C . TRP A 1 140 ? -10.651 -1.729 -0.295 1.00 97.00 140 TRP A C 1
ATOM 1136 O O . TRP A 1 140 ? -11.267 -0.702 -0.565 1.00 97.00 140 TRP A O 1
ATOM 1146 N N . LEU A 1 141 ? -9.338 -1.751 -0.110 1.00 97.44 141 LEU A N 1
ATOM 1147 C CA . LEU A 1 141 ? -8.484 -0.574 -0.062 1.00 97.44 141 LEU A CA 1
ATOM 1148 C C . LEU A 1 141 ? -7.424 -0.632 -1.180 1.00 97.44 141 LEU A C 1
ATOM 1150 O O . LEU A 1 141 ? -6.231 -0.744 -0.890 1.00 97.44 141 LEU A O 1
ATOM 1154 N N . PRO A 1 142 ? -7.832 -0.624 -2.466 1.00 97.56 142 PRO A N 1
ATOM 1155 C CA . PRO A 1 142 ? -6.899 -0.712 -3.580 1.00 97.56 142 PRO A CA 1
ATOM 1156 C C . PRO A 1 142 ? -6.109 0.590 -3.737 1.00 97.56 142 PRO A C 1
ATOM 1158 O O . PRO A 1 142 ? -6.677 1.680 -3.801 1.00 97.56 142 PRO A O 1
ATOM 1161 N N . CYS A 1 143 ? -4.796 0.470 -3.886 1.00 97.50 143 CYS A N 1
ATOM 1162 C CA . CYS A 1 143 ? -3.895 1.588 -4.110 1.00 97.50 143 CYS A CA 1
ATOM 1163 C C . CYS A 1 143 ? -3.002 1.318 -5.326 1.00 97.50 143 CYS A C 1
ATOM 1165 O O . CYS A 1 143 ? -2.352 0.284 -5.415 1.00 97.50 143 CYS A O 1
ATOM 1167 N N . TYR A 1 144 ? -2.934 2.266 -6.259 1.00 98.00 144 TYR A N 1
ATOM 1168 C CA . TYR A 1 144 ? -2.131 2.130 -7.476 1.00 98.00 144 TYR A CA 1
ATOM 1169 C C . TYR A 1 144 ? -0.835 2.924 -7.322 1.00 98.00 144 TYR A C 1
ATOM 1171 O O . TYR A 1 144 ? -0.867 4.135 -7.108 1.00 98.00 144 TYR A O 1
ATOM 1179 N N . LEU A 1 145 ? 0.299 2.241 -7.438 1.00 98.12 145 LEU A N 1
ATOM 1180 C CA . LEU A 1 145 ? 1.631 2.826 -7.389 1.00 98.12 145 LEU A CA 1
ATOM 1181 C C . LEU A 1 145 ? 2.182 2.917 -8.809 1.00 98.12 145 LEU A C 1
ATOM 1183 O O . LEU A 1 145 ? 2.522 1.909 -9.429 1.00 98.12 145 LEU A O 1
ATOM 1187 N N . ASP A 1 146 ? 2.284 4.140 -9.315 1.00 97.38 146 ASP A N 1
ATOM 1188 C CA . ASP A 1 146 ? 2.979 4.419 -10.565 1.00 97.38 146 ASP A CA 1
ATOM 1189 C C . ASP A 1 146 ? 4.494 4.332 -10.334 1.00 97.38 146 ASP A C 1
ATOM 1191 O O . ASP A 1 146 ? 5.087 5.213 -9.701 1.00 97.38 146 ASP A O 1
ATOM 1195 N N . LEU A 1 147 ? 5.129 3.279 -10.854 1.00 97.50 147 LEU A N 1
ATOM 1196 C CA . LEU A 1 147 ? 6.548 3.019 -10.614 1.00 97.50 147 LEU A CA 1
ATOM 1197 C C . LEU A 1 147 ? 7.496 3.885 -11.457 1.00 97.50 147 LEU A C 1
ATOM 1199 O O . LEU A 1 147 ? 8.715 3.763 -11.303 1.00 97.50 147 LEU A O 1
ATOM 1203 N N . LYS A 1 148 ? 6.964 4.753 -12.327 1.00 95.69 148 LYS A N 1
ATOM 1204 C CA . LYS A 1 148 ? 7.728 5.808 -13.006 1.00 95.69 148 LYS A CA 1
ATOM 1205 C C . LYS A 1 148 ? 7.759 7.101 -12.190 1.00 95.69 148 LYS A C 1
ATOM 1207 O O . LYS A 1 148 ? 8.625 7.937 -12.428 1.00 95.69 148 LYS A O 1
ATOM 1212 N N . THR A 1 149 ? 6.878 7.257 -11.200 1.00 95.69 149 THR A N 1
ATOM 1213 C CA . THR A 1 149 ? 6.921 8.403 -10.280 1.00 95.69 149 THR A CA 1
ATOM 1214 C C . THR A 1 149 ? 7.900 8.167 -9.122 1.00 95.69 149 THR A C 1
ATOM 1216 O O . THR A 1 149 ? 8.000 7.038 -8.627 1.00 95.69 149 THR A O 1
ATOM 1219 N N . PRO A 1 150 ? 8.564 9.220 -8.600 1.00 95.69 150 PRO A N 1
ATOM 1220 C CA . PRO A 1 150 ? 9.435 9.090 -7.430 1.00 95.69 150 PRO A CA 1
ATOM 1221 C C . PRO A 1 150 ? 8.712 8.526 -6.201 1.00 95.69 150 PRO A C 1
ATOM 1223 O O . PRO A 1 150 ? 9.276 7.726 -5.455 1.00 95.69 150 PRO A O 1
ATOM 1226 N N . LEU A 1 151 ? 7.448 8.918 -5.994 1.00 95.38 151 LEU A N 1
ATOM 1227 C CA . LEU A 1 151 ? 6.644 8.436 -4.872 1.00 95.38 151 LEU A CA 1
ATOM 1228 C C . LEU A 1 151 ? 6.332 6.944 -5.004 1.00 95.38 151 LEU A C 1
ATOM 1230 O O . LEU A 1 151 ? 6.561 6.206 -4.049 1.00 95.38 151 LEU A O 1
ATOM 1234 N N . GLY A 1 152 ? 5.827 6.495 -6.158 1.00 96.94 152 GLY A N 1
ATOM 1235 C CA . GLY A 1 152 ? 5.463 5.091 -6.354 1.00 96.94 152 GLY A CA 1
ATOM 1236 C C . GLY A 1 152 ? 6.673 4.165 -6.269 1.00 96.94 152 GLY A C 1
ATOM 1237 O O . GLY A 1 152 ? 6.611 3.146 -5.583 1.00 96.94 152 GLY A O 1
ATOM 1238 N N . GLN A 1 153 ? 7.806 4.564 -6.857 1.00 96.62 153 GLN A N 1
ATOM 1239 C CA . GLN A 1 153 ? 9.059 3.818 -6.746 1.00 96.62 153 GLN A CA 1
ATOM 1240 C C . GLN A 1 153 ? 9.547 3.734 -5.292 1.00 96.62 153 GLN A C 1
ATOM 1242 O O . GLN A 1 153 ? 9.854 2.647 -4.796 1.00 96.62 153 GLN A O 1
ATOM 1247 N N . LYS A 1 154 ? 9.602 4.874 -4.589 1.00 97.00 154 LYS A N 1
ATOM 1248 C CA . LYS A 1 154 ? 10.022 4.913 -3.184 1.00 97.00 154 LYS A CA 1
ATOM 1249 C C . LYS A 1 154 ? 9.101 4.074 -2.304 1.00 97.00 154 LYS A C 1
ATOM 1251 O O . LYS A 1 154 ? 9.598 3.343 -1.455 1.00 97.00 154 LYS A O 1
ATOM 1256 N N . MET A 1 155 ? 7.788 4.170 -2.505 1.00 98.31 155 MET A N 1
ATOM 1257 C CA . MET A 1 155 ? 6.804 3.414 -1.736 1.00 98.31 155 MET A CA 1
ATOM 1258 C C . MET A 1 155 ? 6.963 1.907 -1.953 1.00 98.31 155 MET A C 1
ATOM 1260 O O . MET A 1 155 ? 7.021 1.168 -0.977 1.00 98.31 155 MET A O 1
ATOM 1264 N N . ALA A 1 156 ? 7.109 1.448 -3.200 1.00 98.19 156 ALA A N 1
ATOM 1265 C CA . ALA A 1 156 ? 7.316 0.031 -3.496 1.00 98.19 156 ALA A CA 1
ATOM 1266 C C . ALA A 1 156 ? 8.604 -0.518 -2.853 1.00 98.19 156 ALA A C 1
ATOM 1268 O O . ALA A 1 156 ? 8.567 -1.564 -2.207 1.00 98.19 156 ALA A O 1
ATOM 1269 N N . ARG A 1 157 ? 9.724 0.221 -2.935 1.00 97.81 157 ARG A N 1
ATOM 1270 C CA . ARG A 1 157 ? 10.970 -0.157 -2.238 1.00 97.81 157 ARG A CA 1
ATOM 1271 C C . ARG A 1 157 ? 10.780 -0.221 -0.728 1.00 97.81 157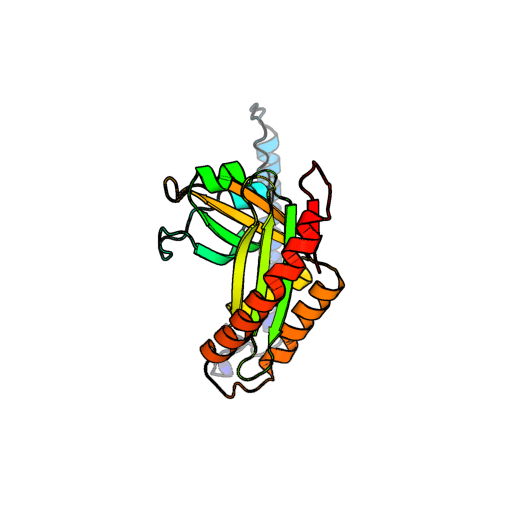 ARG A C 1
ATOM 1273 O O . ARG A 1 157 ? 11.202 -1.195 -0.115 1.00 97.81 157 ARG A O 1
ATOM 1280 N N . LEU A 1 158 ? 10.137 0.793 -0.149 1.00 97.88 158 LEU A N 1
ATOM 1281 C CA . LEU A 1 158 ? 9.927 0.888 1.291 1.00 97.88 158 LEU A CA 1
ATOM 1282 C C . LEU A 1 158 ? 9.050 -0.260 1.807 1.00 97.88 158 LEU A C 1
ATOM 1284 O O . LEU A 1 158 ? 9.416 -0.908 2.779 1.00 97.88 158 LEU A O 1
ATOM 1288 N N . LEU A 1 159 ? 7.951 -0.575 1.116 1.00 98.31 159 LEU A N 1
ATOM 1289 C CA . LEU A 1 159 ? 7.102 -1.726 1.435 1.00 98.31 159 LEU A CA 1
ATOM 1290 C C . LEU A 1 159 ? 7.899 -3.039 1.415 1.00 98.31 159 LEU A C 1
ATOM 1292 O O . LEU A 1 159 ? 7.817 -3.822 2.360 1.00 98.31 159 LEU A O 1
ATOM 1296 N N . GLY A 1 160 ? 8.714 -3.262 0.379 1.00 97.56 160 GLY A N 1
ATOM 1297 C CA . GLY A 1 160 ? 9.539 -4.468 0.283 1.00 97.56 160 GLY A CA 1
ATOM 1298 C C . GLY A 1 160 ? 10.614 -4.561 1.374 1.00 97.56 160 GLY A C 1
ATOM 1299 O O . GLY A 1 160 ? 10.778 -5.608 2.005 1.00 97.56 160 GLY A O 1
ATOM 1300 N N . GLN A 1 161 ? 11.308 -3.456 1.653 1.00 97.06 161 GLN A N 1
ATOM 1301 C CA . GLN A 1 161 ? 12.370 -3.390 2.661 1.00 97.06 161 GLN A CA 1
ATOM 1302 C C . GLN A 1 161 ? 11.818 -3.566 4.080 1.00 97.06 161 GLN A C 1
ATOM 1304 O O . GLN A 1 161 ? 12.268 -4.460 4.797 1.00 97.06 161 GLN A O 1
ATOM 1309 N N . THR A 1 162 ? 10.807 -2.779 4.459 1.00 96.06 162 THR A N 1
ATOM 1310 C CA . THR A 1 162 ? 10.200 -2.814 5.798 1.00 96.06 162 THR A CA 1
ATOM 1311 C C . THR A 1 162 ? 9.418 -4.106 6.041 1.00 96.06 162 THR A C 1
ATOM 1313 O O . THR A 1 162 ? 9.384 -4.604 7.162 1.00 96.06 162 THR A O 1
ATOM 1316 N N . GLY A 1 163 ? 8.782 -4.672 5.009 1.00 96.44 163 GLY A N 1
ATOM 1317 C CA . GLY A 1 163 ? 8.010 -5.915 5.116 1.00 96.44 163 GLY A CA 1
ATOM 1318 C C . GLY A 1 163 ? 6.693 -5.804 5.876 1.00 96.44 163 GLY A C 1
ATOM 1319 O O . GLY A 1 163 ? 6.024 -6.803 6.117 1.00 96.44 163 GLY A O 1
ATOM 1320 N N . SER A 1 164 ? 6.306 -4.594 6.257 1.00 96.75 164 SER A N 1
ATOM 1321 C CA . SER A 1 164 ? 5.021 -4.288 6.866 1.00 96.75 164 SER A CA 1
ATOM 1322 C C . SER A 1 164 ? 4.664 -2.833 6.593 1.00 96.75 164 SER A C 1
ATOM 1324 O O . SER A 1 164 ? 5.515 -2.036 6.196 1.00 96.75 164 SER A O 1
ATOM 1326 N N . TYR A 1 165 ? 3.398 -2.489 6.793 1.00 97.75 165 TYR A N 1
ATOM 1327 C CA . TYR A 1 165 ? 2.895 -1.125 6.688 1.00 97.75 165 TYR A CA 1
ATOM 1328 C C . TYR A 1 165 ? 1.807 -0.865 7.721 1.00 97.75 165 TYR A C 1
ATOM 1330 O O . TYR A 1 165 ? 1.153 -1.788 8.218 1.00 97.75 165 TYR A O 1
ATOM 1338 N N . ARG A 1 166 ? 1.596 0.419 8.017 1.00 97.00 166 ARG A N 1
ATOM 1339 C CA . ARG A 1 166 ? 0.523 0.872 8.906 1.00 97.00 166 ARG A CA 1
ATOM 1340 C C . ARG A 1 166 ? -0.669 1.349 8.084 1.00 97.00 166 ARG A C 1
ATOM 1342 O O . ARG A 1 166 ? -0.501 2.074 7.107 1.00 97.00 166 ARG A O 1
ATOM 1349 N N . ILE A 1 167 ? -1.867 0.951 8.483 1.00 97.56 167 ILE A N 1
ATOM 1350 C CA . ILE A 1 167 ? -3.131 1.446 7.939 1.00 97.56 167 ILE A CA 1
ATOM 1351 C C . ILE A 1 167 ? -3.676 2.435 8.959 1.00 97.56 167 ILE A C 1
ATOM 1353 O O . ILE A 1 167 ? -3.986 2.040 10.083 1.00 97.56 167 ILE A O 1
ATOM 1357 N N . LEU A 1 168 ? -3.741 3.709 8.587 1.00 97.62 168 LEU A N 1
ATOM 1358 C CA . LEU A 1 168 ? -4.251 4.774 9.444 1.00 97.62 168 LEU A CA 1
ATOM 1359 C C . LEU A 1 168 ? -5.675 5.097 9.016 1.00 97.62 168 LEU A C 1
ATOM 1361 O O . LEU A 1 168 ? -5.929 5.337 7.833 1.00 97.62 168 LEU A O 1
ATOM 1365 N N . PHE A 1 169 ? -6.582 5.116 9.985 1.00 97.50 169 PHE A N 1
ATOM 1366 C CA . PHE A 1 169 ? -7.989 5.404 9.757 1.00 97.50 169 PHE A CA 1
ATOM 1367 C C . PHE A 1 169 ? -8.338 6.787 10.282 1.00 97.50 169 PHE A C 1
ATOM 1369 O O . PHE A 1 169 ? -8.052 7.111 11.433 1.00 97.50 169 PHE A O 1
ATOM 1376 N N . PHE A 1 170 ? -9.008 7.565 9.444 1.00 97.75 170 PHE A N 1
ATOM 1377 C CA . PHE A 1 170 ? -9.509 8.892 9.765 1.00 97.75 170 PHE A CA 1
ATOM 1378 C C . PHE A 1 170 ? -11.019 8.912 9.558 1.00 97.75 170 PHE A C 1
ATOM 1380 O O . PHE A 1 170 ? -11.523 8.494 8.510 1.00 97.75 170 PHE A O 1
ATOM 1387 N N . ALA A 1 171 ? -11.758 9.383 10.557 1.00 97.50 171 ALA A N 1
ATOM 1388 C CA . ALA A 1 171 ? -13.189 9.584 10.415 1.00 97.50 171 ALA A CA 1
ATOM 1389 C C . ALA A 1 171 ? -13.456 10.864 9.612 1.00 97.50 171 ALA A C 1
ATOM 1391 O O . ALA A 1 171 ? -12.854 11.899 9.882 1.00 97.50 171 ALA A O 1
ATOM 1392 N N . ILE A 1 172 ? -14.409 10.823 8.675 1.00 96.69 172 ILE A N 1
ATOM 1393 C CA . ILE A 1 172 ? -14.851 12.025 7.935 1.00 96.69 172 ILE A CA 1
ATOM 1394 C C . ILE A 1 172 ? -15.296 13.141 8.899 1.00 96.69 172 ILE A C 1
ATOM 1396 O O . ILE A 1 172 ? -15.066 14.314 8.628 1.00 96.69 172 ILE A O 1
ATOM 1400 N N . SER A 1 173 ? -15.909 12.775 10.029 1.00 96.00 173 SER A N 1
ATOM 1401 C CA . SER A 1 173 ? -16.369 13.714 11.057 1.00 96.00 173 SER A CA 1
ATOM 1402 C C . SER A 1 173 ? -15.239 14.366 11.859 1.00 96.00 173 SER A C 1
ATOM 1404 O O . SER A 1 173 ? -15.450 15.430 12.426 1.00 96.00 173 SER A O 1
ATOM 1406 N N . GLU A 1 174 ? -14.067 13.729 11.941 1.00 94.44 174 GLU A N 1
ATOM 1407 C CA . GLU A 1 174 ? -12.954 14.124 12.818 1.00 94.44 174 GLU A CA 1
ATOM 1408 C C . GLU A 1 174 ? -11.602 13.901 12.100 1.00 94.44 174 GLU A C 1
ATOM 1410 O O . GLU A 1 174 ? -10.811 13.044 12.500 1.00 94.44 174 GLU A O 1
ATOM 1415 N N . PRO A 1 175 ? -11.315 14.635 11.005 1.00 94.31 175 PRO A N 1
ATOM 1416 C CA . PRO A 1 175 ? -10.139 14.388 10.162 1.00 94.31 175 PRO A CA 1
ATOM 1417 C C . PRO A 1 175 ? -8.809 14.799 10.817 1.00 94.31 175 PRO A C 1
ATOM 1419 O O . PRO A 1 175 ? -7.735 14.398 10.365 1.00 94.31 175 PRO A O 1
ATOM 1422 N N . GLU A 1 176 ? -8.854 15.604 11.877 1.00 93.81 176 GLU A N 1
ATOM 1423 C CA . GLU A 1 176 ? -7.660 16.121 12.554 1.00 93.81 176 GLU A CA 1
ATOM 1424 C C . GLU A 1 176 ? -6.923 15.052 13.371 1.00 93.81 176 GLU A C 1
ATOM 1426 O O . GLU A 1 176 ? -5.732 15.209 13.654 1.00 93.81 176 GLU A O 1
ATOM 1431 N N . HIS A 1 177 ? -7.594 13.941 13.692 1.00 92.00 177 HIS A N 1
ATOM 1432 C CA . HIS A 1 177 ? -7.050 12.881 14.530 1.00 92.00 177 HIS A CA 1
ATOM 1433 C C . HIS A 1 177 ? -7.147 11.513 13.856 1.00 92.00 177 HIS A C 1
ATOM 1435 O O . HIS A 1 177 ? -8.196 11.096 13.360 1.00 92.00 177 HIS A O 1
ATOM 1441 N N . CYS A 1 178 ? -6.041 10.774 13.891 1.00 95.12 178 CYS A N 1
ATOM 1442 C CA . CYS A 1 178 ? -6.026 9.367 13.520 1.00 95.12 178 CYS A CA 1
ATOM 1443 C C . CYS A 1 178 ? -6.867 8.563 14.528 1.00 95.12 178 CYS A C 1
ATOM 1445 O O . CYS A 1 178 ? -6.514 8.441 15.700 1.00 95.12 178 CYS A O 1
ATOM 1447 N N . THR A 1 179 ? -7.993 8.017 14.068 1.00 94.62 179 THR A N 1
ATOM 1448 C CA . THR A 1 179 ? -8.969 7.29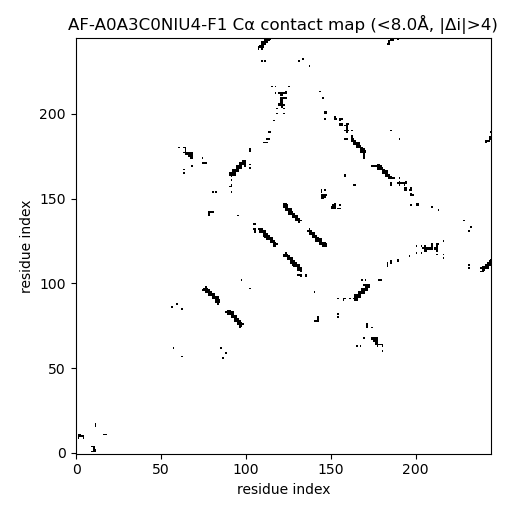0 14.894 1.00 94.62 179 THR A CA 1
ATOM 1449 C C . THR A 1 179 ? -8.434 5.932 15.341 1.00 94.62 179 THR A C 1
ATOM 1451 O O . THR A 1 179 ? -8.641 5.513 16.477 1.00 94.62 179 THR A O 1
ATOM 1454 N N . SER A 1 180 ? -7.751 5.219 14.447 1.00 94.12 180 SER A N 1
ATOM 1455 C CA . SER A 1 180 ? -7.158 3.918 14.753 1.00 94.12 180 SER A CA 1
ATOM 1456 C C . SER A 1 180 ? -6.021 3.589 13.796 1.00 94.12 180 SER A C 1
ATOM 1458 O O . SER A 1 180 ? -5.971 4.096 12.675 1.00 94.12 180 SER A O 1
ATOM 1460 N N . VAL A 1 181 ? -5.142 2.684 14.222 1.00 95.00 181 VAL A N 1
ATOM 1461 C CA . VAL A 1 181 ? -4.007 2.201 13.431 1.00 95.00 181 VAL A CA 1
ATOM 1462 C C . VAL A 1 181 ? -4.036 0.678 13.407 1.00 95.00 181 VAL A C 1
ATOM 1464 O O . VAL A 1 181 ? -4.227 0.046 14.442 1.00 95.00 181 VAL A O 1
ATOM 1467 N N . MET A 1 182 ? -3.826 0.085 12.235 1.00 94.75 182 MET A N 1
ATOM 1468 C CA . MET A 1 182 ? -3.597 -1.354 12.087 1.00 94.75 182 MET A CA 1
ATOM 1469 C C . MET A 1 182 ? -2.255 -1.617 11.421 1.00 94.75 182 MET A C 1
ATOM 1471 O O . MET A 1 182 ? -1.771 -0.802 10.640 1.00 94.75 182 MET A O 1
ATOM 1475 N N . THR A 1 183 ? -1.685 -2.790 11.679 1.00 95.25 183 THR A N 1
ATOM 1476 C CA . THR A 1 183 ? -0.485 -3.262 10.980 1.00 95.25 183 THR A CA 1
ATOM 1477 C C . THR A 1 183 ? -0.842 -4.393 10.039 1.00 95.25 183 THR A C 1
ATOM 1479 O O . THR A 1 183 ? -1.575 -5.314 10.408 1.00 95.25 183 THR A O 1
ATOM 1482 N N . SER A 1 184 ? -0.291 -4.325 8.834 1.00 95.88 184 SER A N 1
ATOM 1483 C CA . SER A 1 184 ? -0.333 -5.398 7.851 1.00 95.88 184 SER A CA 1
ATOM 1484 C C . SER A 1 184 ? 1.095 -5.818 7.517 1.00 95.88 184 SER A C 1
ATOM 1486 O O . SER A 1 184 ? 1.983 -4.973 7.391 1.00 95.88 184 SER A O 1
ATOM 1488 N N . THR A 1 185 ? 1.326 -7.122 7.418 1.00 96.69 185 THR A N 1
ATOM 1489 C CA . THR A 1 185 ? 2.646 -7.718 7.165 1.00 96.69 185 THR A CA 1
ATOM 1490 C C . THR A 1 185 ? 2.653 -8.270 5.758 1.00 96.69 185 THR A C 1
ATOM 1492 O O . THR A 1 185 ? 1.637 -8.782 5.301 1.00 96.69 185 THR A O 1
ATOM 1495 N N . ILE A 1 186 ? 3.784 -8.162 5.078 1.00 97.56 186 ILE A N 1
ATOM 1496 C CA . ILE A 1 186 ? 3.927 -8.564 3.684 1.00 97.56 186 ILE A CA 1
ATOM 1497 C C . ILE A 1 186 ? 4.727 -9.862 3.633 1.00 97.56 186 ILE A C 1
ATOM 1499 O O . ILE A 1 186 ? 5.796 -9.956 4.242 1.00 97.56 186 ILE A O 1
ATOM 1503 N N . ASP A 1 187 ? 4.220 -10.831 2.877 1.00 95.38 187 ASP A N 1
ATOM 1504 C CA . ASP A 1 187 ? 4.875 -12.104 2.613 1.00 95.38 187 ASP A CA 1
ATOM 1505 C C . ASP A 1 187 ? 6.313 -11.895 2.085 1.00 95.38 187 ASP A C 1
ATOM 1507 O O . ASP A 1 187 ? 6.545 -11.014 1.242 1.00 95.38 187 ASP A O 1
ATOM 1511 N N . PRO A 1 188 ? 7.309 -12.675 2.551 1.00 96.62 188 PRO A N 1
ATOM 1512 C CA . PRO A 1 188 ? 8.698 -12.538 2.117 1.00 96.62 188 PRO A CA 1
ATOM 1513 C C . PRO A 1 188 ? 8.912 -12.561 0.598 1.00 96.62 188 PRO A C 1
ATOM 1515 O O . PRO A 1 188 ? 9.755 -11.811 0.096 1.00 96.62 188 PRO A O 1
ATOM 1518 N N . VAL A 1 189 ? 8.146 -13.358 -0.150 1.00 96.81 189 VAL A N 1
ATOM 1519 C CA . VAL A 1 189 ? 8.251 -13.433 -1.615 1.00 96.81 189 VAL A CA 1
ATOM 1520 C C . VAL A 1 189 ? 7.750 -12.137 -2.248 1.00 96.81 189 VAL A C 1
ATOM 1522 O O . VAL A 1 189 ? 8.409 -11.575 -3.127 1.00 96.81 189 VAL A O 1
ATOM 1525 N N . GLN A 1 190 ? 6.623 -11.601 -1.771 1.00 96.69 190 GLN A N 1
ATOM 1526 C CA . GLN A 1 190 ? 6.099 -10.316 -2.245 1.00 96.69 190 GLN A CA 1
ATOM 1527 C C . GLN A 1 190 ? 7.033 -9.151 -1.910 1.00 96.69 190 GLN A C 1
ATOM 1529 O O . GLN A 1 190 ? 7.197 -8.239 -2.721 1.00 96.69 190 GLN A O 1
ATOM 1534 N N . ARG A 1 191 ? 7.719 -9.193 -0.763 1.00 97.88 191 ARG A N 1
ATOM 1535 C CA . ARG A 1 191 ? 8.738 -8.193 -0.409 1.00 97.88 191 ARG A CA 1
ATOM 1536 C C . ARG A 1 191 ? 9.868 -8.135 -1.431 1.00 97.88 191 ARG A C 1
ATOM 1538 O O . ARG A 1 191 ? 10.223 -7.049 -1.890 1.00 97.88 191 ARG A O 1
ATOM 1545 N N . GLN A 1 192 ? 10.413 -9.293 -1.804 1.00 97.94 192 GLN A N 1
ATOM 1546 C CA . GLN A 1 192 ? 11.472 -9.385 -2.812 1.00 97.94 192 GLN A CA 1
ATOM 1547 C C . GLN A 1 192 ? 10.987 -8.873 -4.171 1.00 97.94 192 GLN A C 1
ATOM 1549 O O . GLN A 1 192 ? 11.661 -8.054 -4.801 1.00 97.94 192 GLN A O 1
ATOM 1554 N N . ARG A 1 193 ? 9.780 -9.285 -4.580 1.00 98.06 193 ARG A N 1
ATOM 1555 C CA . ARG A 1 193 ? 9.138 -8.818 -5.815 1.00 98.06 193 ARG A CA 1
ATOM 1556 C C . ARG A 1 193 ? 8.966 -7.303 -5.841 1.00 98.06 193 ARG A C 1
ATOM 1558 O O . ARG A 1 193 ? 9.337 -6.682 -6.828 1.00 98.06 193 ARG A O 1
ATOM 1565 N N . LEU A 1 194 ? 8.490 -6.688 -4.759 1.00 98.44 194 LEU A N 1
ATOM 1566 C CA . LEU A 1 194 ? 8.325 -5.233 -4.662 1.00 98.44 194 LEU A CA 1
ATOM 1567 C C . LEU A 1 194 ? 9.639 -4.475 -4.877 1.00 98.44 194 LEU A C 1
ATOM 1569 O O . LEU A 1 194 ? 9.669 -3.491 -5.621 1.00 98.44 194 LEU A O 1
ATOM 1573 N N . VAL A 1 195 ? 10.733 -4.943 -4.265 1.00 98.06 195 VAL A N 1
ATOM 1574 C CA . VAL A 1 195 ? 12.065 -4.354 -4.473 1.00 98.06 195 VAL A CA 1
ATOM 1575 C C . VAL A 1 195 ? 12.513 -4.538 -5.923 1.00 98.06 195 VAL A C 1
ATOM 1577 O O . VAL A 1 195 ? 12.975 -3.578 -6.542 1.00 98.06 195 VAL A O 1
ATOM 1580 N N . GLN A 1 196 ? 12.344 -5.738 -6.484 1.00 97.75 196 GLN A N 1
ATOM 1581 C CA . GLN A 1 196 ? 12.697 -6.029 -7.872 1.00 97.75 196 GLN A CA 1
ATOM 1582 C C . GLN A 1 196 ? 11.919 -5.138 -8.846 1.00 97.75 196 GLN A C 1
ATOM 1584 O O . GLN A 1 196 ? 12.538 -4.458 -9.661 1.00 97.75 196 GLN A O 1
ATOM 1589 N N . TRP A 1 197 ? 10.591 -5.080 -8.731 1.00 97.94 197 TRP A N 1
ATOM 1590 C CA . TRP A 1 197 ? 9.731 -4.264 -9.589 1.00 97.94 197 TRP A CA 1
ATOM 1591 C C . TRP A 1 197 ? 10.105 -2.785 -9.524 1.00 97.94 197 TRP A C 1
ATOM 1593 O O . TRP A 1 197 ? 10.175 -2.127 -10.556 1.00 97.94 197 TRP A O 1
ATOM 1603 N N . ALA A 1 198 ? 10.413 -2.260 -8.335 1.00 96.62 198 ALA A N 1
ATOM 1604 C CA . ALA A 1 198 ? 10.828 -0.867 -8.179 1.00 96.62 198 ALA A CA 1
ATOM 1605 C C . ALA A 1 198 ? 12.225 -0.561 -8.755 1.00 96.62 198 ALA A C 1
ATOM 1607 O O . ALA A 1 198 ? 12.552 0.602 -9.013 1.00 96.62 198 ALA A O 1
ATOM 1608 N N . ASN A 1 199 ? 13.072 -1.579 -8.918 1.00 94.81 199 ASN A N 1
ATOM 1609 C CA . ASN A 1 199 ? 14.387 -1.450 -9.540 1.00 94.81 199 ASN A CA 1
ATOM 1610 C C . ASN A 1 199 ? 14.295 -1.557 -11.063 1.00 94.81 199 ASN A C 1
ATOM 1612 O O . ASN A 1 199 ? 14.886 -0.738 -11.764 1.00 94.81 199 ASN A O 1
ATOM 1616 N N . THR A 1 200 ? 13.538 -2.526 -11.575 1.00 94.38 200 THR A N 1
ATOM 1617 C CA . THR A 1 200 ? 13.437 -2.777 -13.017 1.00 94.38 200 THR A CA 1
ATOM 1618 C C . THR A 1 200 ? 12.552 -1.755 -13.729 1.00 94.38 200 THR A C 1
ATOM 1620 O O . THR A 1 200 ? 12.859 -1.373 -14.856 1.00 94.38 200 THR A O 1
ATOM 1623 N N . SER A 1 201 ? 11.509 -1.231 -13.074 1.00 94.06 201 SER A N 1
ATOM 1624 C CA . SER A 1 201 ? 10.539 -0.301 -13.679 1.00 94.06 201 SER A CA 1
ATOM 1625 C C . SER A 1 201 ? 11.139 0.983 -14.252 1.00 94.06 201 SER A C 1
ATOM 1627 O O . SER A 1 201 ? 10.569 1.587 -15.162 1.00 94.06 201 SER A O 1
ATOM 1629 N N . GLN A 1 202 ? 12.278 1.429 -13.724 1.00 88.25 202 GLN A N 1
ATOM 1630 C CA . GLN A 1 202 ? 12.931 2.650 -14.187 1.00 88.25 202 GLN A CA 1
ATOM 1631 C C . GLN A 1 202 ? 13.523 2.476 -15.586 1.00 88.25 202 GLN A C 1
ATOM 1633 O O . GLN A 1 202 ? 13.383 3.385 -16.402 1.00 88.25 202 GLN A O 1
ATOM 1638 N N . ALA A 1 203 ? 14.075 1.297 -15.884 1.00 91.75 203 ALA A N 1
ATOM 1639 C CA . ALA A 1 203 ? 14.633 0.967 -17.194 1.00 91.75 203 ALA A CA 1
ATOM 1640 C C . ALA A 1 203 ? 13.556 0.665 -18.252 1.00 91.75 203 ALA A C 1
ATOM 1642 O O . ALA A 1 203 ? 13.822 0.750 -19.447 1.00 91.75 203 ALA A O 1
ATOM 1643 N N . LEU A 1 204 ? 12.334 0.332 -17.828 1.00 92.19 204 LEU A N 1
ATOM 1644 C CA . LEU A 1 204 ? 11.231 0.035 -18.738 1.00 92.19 204 LEU A CA 1
ATOM 1645 C C . LEU A 1 204 ? 10.687 1.305 -19.406 1.00 92.19 204 LEU A C 1
ATOM 1647 O O . LEU A 1 204 ? 10.471 2.336 -18.756 1.00 92.19 204 LEU A O 1
ATOM 1651 N N . VAL A 1 205 ? 10.419 1.206 -20.707 1.00 90.94 205 VAL A N 1
ATOM 1652 C CA . VAL A 1 205 ? 9.811 2.278 -21.504 1.00 90.94 205 VAL A CA 1
ATOM 1653 C C . VAL A 1 205 ? 8.294 2.238 -21.339 1.00 90.94 205 VAL A C 1
ATOM 1655 O O . VAL A 1 205 ? 7.668 1.197 -21.536 1.00 90.94 205 VAL A O 1
ATOM 1658 N N . SER A 1 206 ? 7.698 3.384 -21.009 1.00 92.12 206 SER A N 1
ATOM 1659 C CA . SER A 1 206 ? 6.244 3.544 -21.022 1.00 92.12 206 SER A CA 1
ATOM 1660 C C . SER A 1 206 ? 5.768 3.763 -22.453 1.00 92.12 206 SER A C 1
ATOM 1662 O O . SER A 1 206 ? 6.164 4.730 -23.099 1.00 92.12 206 SER A O 1
ATOM 1664 N N . THR A 1 207 ? 4.907 2.875 -22.942 1.00 91.00 207 THR A N 1
ATOM 1665 C CA . THR A 1 207 ? 4.344 2.937 -24.299 1.00 91.00 207 THR A CA 1
ATOM 1666 C C . THR A 1 207 ? 2.942 3.543 -24.336 1.00 91.00 207 THR A C 1
ATOM 1668 O O . THR A 1 207 ? 2.430 3.830 -25.414 1.00 91.00 207 THR A O 1
ATOM 1671 N N . ALA A 1 208 ? 2.314 3.766 -23.177 1.00 91.62 208 ALA A N 1
ATOM 1672 C CA . ALA A 1 208 ? 1.032 4.458 -23.059 1.00 91.62 208 ALA A CA 1
ATOM 1673 C C . ALA A 1 208 ? 0.926 5.239 -21.741 1.00 91.62 208 ALA A C 1
ATOM 1675 O O . ALA A 1 208 ? 1.790 5.159 -20.869 1.00 91.62 208 ALA A O 1
ATOM 1676 N N . GLN A 1 209 ? -0.173 5.981 -21.583 1.00 92.62 209 GLN A N 1
ATOM 1677 C CA . GLN A 1 209 ? -0.460 6.721 -20.355 1.00 92.62 209 GLN A CA 1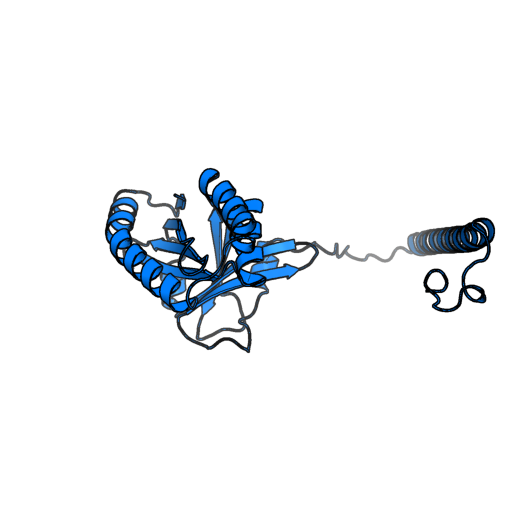
ATOM 1678 C C . GLN A 1 209 ? -0.744 5.780 -19.162 1.00 92.62 209 GLN A C 1
ATOM 1680 O O . GLN A 1 209 ? -1.372 4.730 -19.346 1.00 92.62 209 GLN A O 1
ATOM 1685 N N . PRO A 1 210 ? -0.415 6.185 -17.917 1.00 94.81 210 PRO A N 1
ATOM 1686 C CA . PRO A 1 210 ? -0.628 5.372 -16.711 1.00 94.81 210 PRO A CA 1
ATOM 1687 C C . PRO A 1 210 ? -2.072 4.879 -16.513 1.00 94.81 210 PRO A C 1
ATOM 1689 O O . PRO A 1 210 ? -2.301 3.818 -15.930 1.00 94.81 210 PRO A O 1
ATOM 1692 N N . GLN A 1 211 ? -3.064 5.624 -17.015 1.00 96.50 211 GLN A N 1
ATOM 1693 C CA . GLN A 1 211 ? -4.483 5.278 -16.873 1.00 96.50 211 GLN A CA 1
ATOM 1694 C C . GLN A 1 211 ? -4.853 3.956 -17.560 1.00 96.50 211 GLN A C 1
ATOM 1696 O O . GLN A 1 211 ? -5.741 3.250 -17.080 1.00 96.50 211 GLN A O 1
ATOM 1701 N N . PHE A 1 212 ? -4.154 3.580 -18.636 1.00 95.75 212 PHE A N 1
ATOM 1702 C CA . PHE A 1 212 ? -4.377 2.296 -19.302 1.00 95.75 212 PHE A CA 1
ATOM 1703 C C . PHE A 1 212 ? -3.966 1.131 -18.401 1.00 95.75 212 PHE A C 1
ATOM 1705 O O . PHE A 1 212 ? -4.774 0.235 -18.158 1.00 95.75 212 PHE A O 1
ATOM 1712 N N . SER A 1 213 ? -2.764 1.189 -17.820 1.00 97.25 213 SER A N 1
ATOM 1713 C CA . SER A 1 213 ? -2.303 0.195 -16.843 1.00 97.25 213 SER A CA 1
ATOM 1714 C C . SER A 1 213 ? -3.229 0.107 -15.634 1.00 97.25 213 SER A C 1
ATOM 1716 O O . SER A 1 213 ? -3.583 -0.988 -15.200 1.00 97.25 213 SER A O 1
ATOM 1718 N N . LYS A 1 214 ? -3.697 1.256 -15.129 1.00 97.75 214 LYS A N 1
ATOM 1719 C CA . LYS A 1 214 ? -4.668 1.308 -14.031 1.00 97.75 214 LYS A CA 1
ATOM 1720 C C . LYS A 1 214 ? -5.970 0.587 -14.384 1.00 97.75 214 LYS A C 1
ATOM 1722 O O . LYS A 1 214 ? -6.501 -0.146 -13.554 1.00 97.75 214 LYS A O 1
ATOM 1727 N N . LYS A 1 215 ? -6.483 0.773 -15.605 1.00 97.56 215 LYS A N 1
ATOM 1728 C CA . LYS A 1 215 ? -7.702 0.103 -16.083 1.00 97.56 215 LYS A CA 1
ATOM 1729 C C . LYS A 1 215 ? -7.519 -1.415 -16.163 1.00 97.56 215 LYS A C 1
ATOM 1731 O O . LYS A 1 215 ? -8.395 -2.133 -15.690 1.00 97.56 215 LYS A O 1
ATOM 1736 N N . VAL A 1 216 ? -6.389 -1.884 -16.695 1.00 97.94 216 VAL A N 1
ATOM 1737 C CA . VAL A 1 216 ? -6.057 -3.320 -16.768 1.00 97.94 216 VAL A CA 1
ATOM 1738 C C . VAL A 1 216 ? -5.970 -3.923 -15.366 1.00 97.94 216 VAL A C 1
ATOM 1740 O O . VAL A 1 216 ? -6.670 -4.885 -15.065 1.00 97.94 216 VAL A O 1
ATOM 1743 N N . LEU A 1 217 ? -5.197 -3.306 -14.468 1.00 98.25 217 LEU A N 1
ATOM 1744 C CA . LEU A 1 217 ? -5.072 -3.762 -13.080 1.00 98.25 217 LEU A CA 1
ATOM 1745 C C . LEU A 1 217 ? -6.418 -3.769 -12.347 1.00 98.25 217 LEU A C 1
ATOM 1747 O O . LEU A 1 217 ? -6.693 -4.692 -11.586 1.00 98.25 217 LEU A O 1
ATOM 1751 N N . LYS A 1 218 ? -7.282 -2.776 -12.595 1.00 98.12 218 LYS A N 1
ATOM 1752 C CA . LYS A 1 218 ? -8.637 -2.747 -12.032 1.00 98.12 218 LYS A CA 1
ATOM 1753 C C . LYS A 1 218 ? -9.469 -3.939 -12.511 1.00 98.12 218 LYS A C 1
ATOM 1755 O O . LYS A 1 218 ? -10.161 -4.543 -11.703 1.00 98.12 218 LYS A O 1
ATOM 1760 N N . GLN A 1 219 ? -9.408 -4.285 -13.795 1.00 98.12 219 GLN A N 1
ATOM 1761 C CA . GLN A 1 219 ? -10.137 -5.436 -14.338 1.00 98.12 219 GLN A CA 1
ATOM 1762 C C . GLN A 1 219 ? -9.645 -6.755 -13.736 1.00 98.12 219 GLN A C 1
ATOM 1764 O O . GLN A 1 219 ? -10.464 -7.577 -13.333 1.00 98.12 219 GLN A O 1
ATOM 1769 N N . GLU A 1 220 ? -8.328 -6.940 -13.627 1.00 97.62 220 GLU A N 1
ATOM 1770 C CA . GLU A 1 220 ? -7.753 -8.127 -12.982 1.00 97.62 220 GLU A CA 1
ATOM 1771 C C . GLU A 1 220 ? -8.123 -8.207 -11.499 1.00 97.62 220 GLU A C 1
ATOM 1773 O O . GLU A 1 220 ? -8.472 -9.273 -10.997 1.00 97.62 220 GLU A O 1
ATOM 1778 N N . PHE A 1 221 ? -8.153 -7.069 -10.808 1.00 98.06 221 PHE A N 1
ATOM 1779 C CA . PHE A 1 221 ? -8.601 -7.008 -9.425 1.00 98.06 221 PHE A CA 1
ATOM 1780 C C . PHE A 1 221 ? -10.054 -7.459 -9.248 1.00 98.06 221 PHE A C 1
ATOM 1782 O O . PHE A 1 221 ? -10.324 -8.283 -8.378 1.00 98.06 221 PHE A O 1
ATOM 1789 N N . GLU A 1 222 ? -10.986 -6.979 -10.079 1.00 98.25 222 GLU A N 1
ATOM 1790 C CA . GLU A 1 222 ? -12.393 -7.404 -9.996 1.00 98.25 222 GLU A CA 1
ATOM 1791 C C . GLU A 1 222 ? -12.551 -8.920 -10.211 1.00 98.25 222 GLU A C 1
ATOM 1793 O O . GLU A 1 222 ? -13.348 -9.552 -9.522 1.00 98.25 222 GLU A O 1
ATOM 1798 N N . LYS A 1 223 ? -11.742 -9.530 -11.090 1.00 97.81 223 LYS A N 1
ATOM 1799 C CA . LYS A 1 223 ? -11.721 -10.993 -11.288 1.00 97.81 223 LYS A CA 1
ATOM 1800 C C . LYS A 1 223 ? -11.163 -11.755 -10.082 1.00 97.81 223 LYS A C 1
ATOM 1802 O O . LYS A 1 223 ? -11.542 -12.903 -9.852 1.00 97.81 223 LYS A O 1
ATOM 1807 N N . LEU A 1 224 ? -10.240 -11.151 -9.333 1.00 96.44 224 LEU A N 1
ATOM 1808 C CA . LEU A 1 224 ? -9.598 -11.774 -8.173 1.00 96.44 224 LEU A CA 1
ATOM 1809 C C . LEU A 1 224 ? -10.450 -11.702 -6.903 1.00 96.44 224 LEU A C 1
ATOM 1811 O O . LEU A 1 224 ? -10.360 -12.614 -6.079 1.00 96.44 224 LEU A O 1
ATOM 1815 N N . LYS A 1 225 ? -11.295 -10.674 -6.747 1.00 97.06 225 LYS A N 1
ATOM 1816 C CA . LYS A 1 225 ? -12.100 -10.467 -5.530 1.00 97.06 225 LYS A CA 1
ATOM 1817 C C . LYS A 1 225 ? -12.856 -11.718 -5.060 1.00 97.06 225 LYS A C 1
ATOM 1819 O O . LYS A 1 225 ? -12.689 -12.051 -3.890 1.00 97.06 225 LYS A O 1
ATOM 1824 N N . PRO A 1 226 ? -13.616 -12.452 -5.902 1.00 96.69 226 PRO A N 1
ATOM 1825 C CA . PRO A 1 226 ? -14.370 -13.616 -5.429 1.00 96.69 226 PRO A CA 1
ATOM 1826 C C . PRO A 1 226 ? -13.471 -14.713 -4.849 1.00 96.69 226 PRO A C 1
ATOM 1828 O O . PRO A 1 226 ? -13.802 -15.315 -3.833 1.00 96.69 226 PRO A O 1
ATOM 1831 N N . LYS A 1 227 ? -12.293 -14.934 -5.449 1.00 95.38 227 LYS A N 1
ATOM 1832 C CA . LYS A 1 227 ? -11.326 -15.934 -4.969 1.00 95.38 227 LYS A CA 1
ATOM 1833 C C . LYS A 1 227 ? -10.741 -15.544 -3.616 1.00 95.38 227 LYS A C 1
ATOM 1835 O O . LYS A 1 227 ? -10.575 -16.397 -2.752 1.00 95.38 227 LYS A O 1
ATOM 1840 N N . ILE A 1 228 ? -10.430 -14.261 -3.436 1.00 94.50 228 ILE A N 1
ATOM 1841 C CA . ILE A 1 228 ? -9.917 -13.738 -2.167 1.00 94.50 228 ILE A CA 1
ATOM 1842 C C . ILE A 1 228 ? -11.001 -13.828 -1.083 1.00 94.50 228 ILE A C 1
ATOM 1844 O O . ILE A 1 228 ? -10.704 -14.262 0.024 1.00 94.50 228 ILE A O 1
ATOM 1848 N N . LEU A 1 229 ? -12.256 -13.480 -1.396 1.00 94.56 229 LEU A N 1
ATOM 1849 C CA . LEU A 1 229 ? -13.377 -13.597 -0.453 1.00 94.56 229 LEU A CA 1
ATOM 1850 C C . LEU A 1 229 ? -13.586 -15.036 0.007 1.00 94.56 229 LEU A C 1
ATOM 1852 O O . LEU A 1 229 ? -13.602 -15.278 1.206 1.00 94.56 229 LEU A O 1
ATOM 1856 N N . MET A 1 230 ? -13.623 -15.989 -0.927 1.00 92.69 230 MET A N 1
ATOM 1857 C CA . MET A 1 230 ? -13.768 -17.409 -0.600 1.00 92.69 230 MET A CA 1
ATOM 1858 C C . MET A 1 230 ? -12.678 -17.891 0.374 1.00 92.69 230 MET A C 1
ATOM 1860 O O . MET A 1 230 ? -12.961 -18.631 1.312 1.00 92.69 230 MET A O 1
ATOM 1864 N N . LYS A 1 231 ? -11.428 -17.437 0.198 1.00 90.56 231 LYS A N 1
ATOM 1865 C CA . LYS A 1 231 ? -10.335 -17.734 1.140 1.00 90.56 231 LYS A CA 1
ATOM 1866 C C . LYS A 1 231 ? -10.555 -17.089 2.508 1.00 90.56 231 LYS A C 1
ATOM 1868 O O . LYS A 1 231 ? -10.298 -17.723 3.525 1.00 90.56 231 LYS A O 1
ATOM 1873 N N . LEU A 1 232 ? -11.001 -15.835 2.541 1.00 90.25 232 LEU A N 1
ATOM 1874 C CA . LEU A 1 232 ? -11.214 -15.095 3.787 1.00 90.25 232 LEU A CA 1
ATOM 1875 C C . LEU A 1 232 ? -12.399 -15.627 4.593 1.00 90.25 232 LEU A C 1
ATOM 1877 O O . LEU A 1 232 ? -12.356 -15.583 5.819 1.00 90.25 232 LEU A O 1
ATOM 1881 N N . GLU A 1 233 ? -13.419 -16.150 3.920 1.00 87.62 233 GLU A N 1
ATOM 1882 C CA . GLU A 1 233 ? -14.559 -16.833 4.535 1.00 87.62 233 GLU A CA 1
ATOM 1883 C C . GLU A 1 233 ? -14.170 -18.213 5.082 1.00 87.62 233 GLU A C 1
ATOM 1885 O O . GLU A 1 233 ? -14.642 -18.604 6.146 1.00 87.62 23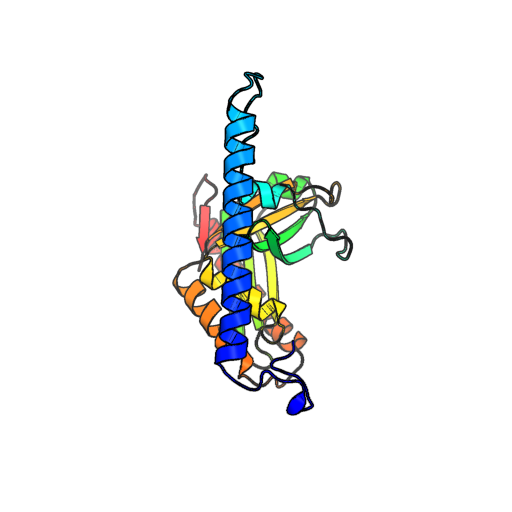3 GLU A O 1
ATOM 1890 N N . ALA A 1 234 ? -13.258 -18.927 4.412 1.00 84.75 234 ALA A N 1
ATOM 1891 C CA . ALA A 1 234 ? -12.774 -20.231 4.869 1.00 84.75 234 ALA A CA 1
ATOM 1892 C C . ALA A 1 234 ? -11.930 -20.160 6.158 1.00 84.75 234 ALA A C 1
ATOM 1894 O O . ALA A 1 234 ? -11.799 -21.157 6.876 1.00 84.75 234 ALA A O 1
ATOM 1895 N N . ILE A 1 235 ? -11.353 -18.999 6.474 1.00 79.12 235 ILE A N 1
ATOM 1896 C CA . ILE A 1 235 ? -10.519 -18.803 7.662 1.00 79.12 235 ILE A CA 1
ATOM 1897 C C . ILE A 1 235 ? -11.435 -18.561 8.870 1.00 79.12 235 ILE A C 1
ATOM 1899 O O . ILE A 1 235 ? -11.886 -17.452 9.159 1.00 79.12 235 ILE A O 1
ATOM 1903 N N . HIS A 1 236 ? -11.723 -19.649 9.584 1.00 60.88 236 HIS A N 1
ATOM 1904 C CA . HIS A 1 236 ? -12.571 -19.678 10.775 1.00 60.88 236 HIS A CA 1
ATOM 1905 C C . HIS A 1 236 ? -11.818 -19.188 12.021 1.00 60.88 236 HIS A C 1
ATOM 1907 O O . HIS A 1 236 ? -11.701 -19.911 13.005 1.00 60.88 236 HIS A O 1
ATOM 1913 N N . THR A 1 237 ? -11.267 -17.975 11.999 1.00 54.75 237 THR A N 1
ATOM 1914 C CA . THR A 1 237 ? -10.639 -17.404 13.195 1.00 54.75 237 THR A CA 1
ATOM 1915 C C . THR A 1 237 ? -11.552 -16.357 13.817 1.00 54.75 237 THR A C 1
ATOM 1917 O O . THR A 1 237 ? -11.895 -15.358 13.192 1.00 54.75 237 THR A O 1
ATOM 1920 N N . ASP A 1 238 ? -11.927 -16.567 15.079 1.00 54.09 238 ASP A N 1
ATOM 1921 C CA . ASP A 1 238 ? -12.621 -15.564 15.904 1.00 54.09 238 ASP A CA 1
ATOM 1922 C C . ASP A 1 238 ? -11.658 -14.449 16.381 1.00 54.09 238 ASP A C 1
ATOM 1924 O O . ASP A 1 238 ? -11.992 -13.631 17.236 1.00 54.09 238 ASP A O 1
ATOM 1928 N N . TYR A 1 239 ? -10.450 -14.396 15.800 1.00 58.19 239 TYR A N 1
ATOM 1929 C CA . TYR A 1 239 ? -9.372 -13.472 16.132 1.00 58.19 239 TYR A CA 1
ATOM 1930 C C . TYR A 1 239 ? -8.852 -12.736 14.885 1.00 58.19 239 TYR A C 1
ATOM 1932 O O . TYR A 1 239 ? -8.662 -13.354 13.831 1.00 58.19 239 TYR A O 1
ATOM 1940 N N . PRO A 1 240 ? -8.542 -11.428 14.992 1.00 64.44 240 PRO A N 1
ATOM 1941 C CA . PRO A 1 240 ? -8.099 -10.616 13.863 1.00 64.44 240 PRO A CA 1
ATOM 1942 C C . PRO A 1 240 ? -6.743 -11.097 13.335 1.00 64.44 240 PRO A C 1
ATOM 1944 O O . PRO A 1 240 ? -5.684 -10.794 13.887 1.00 64.44 240 PRO A O 1
ATOM 1947 N N . THR A 1 241 ? -6.783 -11.825 12.222 1.00 76.44 241 THR A N 1
ATOM 1948 C CA . THR A 1 241 ? -5.611 -12.453 11.597 1.00 76.44 241 THR A CA 1
ATOM 1949 C C . THR A 1 241 ? -5.036 -11.557 10.494 1.00 76.44 241 THR A C 1
ATOM 1951 O O . THR A 1 241 ? -5.724 -10.683 9.963 1.00 76.44 241 THR A O 1
ATOM 1954 N N . ASN A 1 242 ? -3.758 -11.731 10.162 1.00 78.50 242 ASN A N 1
ATOM 1955 C CA . ASN A 1 242 ? -3.067 -10.995 9.106 1.00 78.50 242 ASN A CA 1
ATOM 1956 C C . ASN A 1 242 ? -2.538 -11.990 8.068 1.00 78.50 242 ASN A C 1
ATOM 1958 O O . ASN A 1 242 ? -1.736 -12.857 8.403 1.00 78.50 242 ASN A O 1
ATOM 1962 N N . ILE A 1 243 ? -3.037 -11.881 6.840 1.00 81.75 243 ILE A N 1
ATOM 1963 C CA . ILE A 1 243 ? -2.795 -12.800 5.729 1.00 81.75 243 ILE A CA 1
ATOM 1964 C C . ILE A 1 243 ? -2.143 -12.008 4.599 1.00 81.75 243 ILE A C 1
ATOM 1966 O O . ILE A 1 243 ? -2.596 -10.914 4.249 1.00 81.75 243 ILE A O 1
ATOM 1970 N N . SER A 1 244 ? -1.093 -12.569 4.012 1.00 74.38 244 SER A N 1
ATOM 1971 C CA . SER A 1 244 ? -0.395 -11.985 2.872 1.00 74.38 244 SER A CA 1
ATOM 1972 C C . SER A 1 244 ? -0.132 -13.057 1.823 1.00 74.38 244 SER A C 1
ATOM 1974 O O . SER A 1 244 ? 0.196 -14.185 2.185 1.00 74.38 244 SER A O 1
ATOM 1976 N N . GLU A 1 245 ? -0.305 -12.703 0.550 1.00 72.31 245 GLU A N 1
ATOM 1977 C CA . GLU A 1 245 ? -0.083 -13.572 -0.617 1.00 72.31 245 GLU A CA 1
ATOM 1978 C C . GLU A 1 245 ? 0.636 -12.836 -1.751 1.00 72.31 245 GLU A C 1
ATOM 1980 O O . GLU A 1 245 ? 0.394 -11.618 -1.937 1.00 72.31 245 GLU A O 1
#

Mean predicted aligned error: 12.74 Å

Sequence (245 aa):
MSCLAKNPGDRPQSVEDILRVLKKLEESLAHSLVLVDRINQVLEKSPVVSESRQKLVPSVDEICRQASWPKDKPLATIVFPHVIRKNSEVLPTLWVMLKKQDIQNRQVSTRYNQFLFLERPHPMVLWITALHNREYGANWLPCYLDLKTPLGQKMARLLGQTGSYRILFFAISEPEHCTSVMTSTIDPVQRQRLVQWANTSQALVSTAQPQFSKKVLKQEFEKLKPKILMKLEAIHTDYPTNISE